Protein AF-C6WAG6-F1 (afdb_monomer_lite)

Organism: Actinosynnema mirum (strain ATCC 29888 / DSM 43827 / JCM 3225 / NBRC 14064 / NCIMB 13271 / NRRL B-12336 / IMRU 3971 / 101) (NCBI:txid446462)

Foldseek 3Di:
DLVLLLDAPDPVSLVVVVVQPPDVVSLVVLLVVLLCQLPDPDDPSSNLSSLLVLVVSHDVSLLSSLVSLLVLLLPPPDDPPQLLSSLVSNLSHDLVSLVSNLVSNLVVLDLALQSLLRSLNSNVSSVNNLPPSSLVSLVCSLPPPPHDPLSNLSSQLSNCVNPVVSLAVSLVVLLDDDDDDPLVSSLVSNLSSLVSVDDNLVSLVVQLPPPVHDPSNNVSSVVSNVVSVVVVVVVPDDDDPDPDPPPPDDDDDDDPDDDDDDDDDDDDDDDDDDDDDDDDDDDDDDDPDDDDDDDDDDPDDDDDDDD

pLDDT: mean 72.63, std 25.2, range [26.69, 97.94]

Sequence (307 aa):
MLDLLAAPPDAPLLISITKLTESSGDRQVVGDALASMATSSAGLRVRFSALSWLVVLGKPFHRRAADLACDLARSATVPGFDFPYLAGLVSRLSAPLRREVADAMHKVLQASPRQVVVIARAVLKLGFGSDPVIVEALRSAFEHPVADRGAQREAGVLLARIAPTHLASVTRKVLTPEGEVTTRAWGSSVTELASMGADVILGLVALIDDETCDYRVRMTAGQRSSCVHDLARHAGPAHHVGIRPDHRDRSELPSHLRGTAAPPPQEPAHRGGTRSPGGPHPAAEDQYACRRHLGQPPAGSPQWRLC

Radius of gyration: 28.5 Å; chains: 1; bounding box: 67×79×70 Å

Secondary structure (DSSP, 8-state):
-HHHHSS---HHHHHHHHHTTSSHHHHHHHHHHHHHHHHSSS-HHHHHHHHHHHHHH-HHHHHHHHHHHHHHHHT--STT--HHHHHHHTTTS-HHHHHHHHHHHHTT--S-HHHHHHHHHHHHHTT-TT-HHHHHHHHHHHH-TTS-HHHHHHHHHHHHHH-GGGHHHHHHHHHS--SS--HHHHHHHHHHHHHTT---HHHHHHHHH-TTS-HHHHHHHHHHHHHHHHHHHHS------------------------------------------------------------PPPS--------

Structure (mmCIF, N/CA/C/O backbone):
data_AF-C6WAG6-F1
#
_entry.id   AF-C6WAG6-F1
#
loop_
_atom_site.group_PDB
_atom_site.id
_atom_site.type_symbol
_atom_site.label_atom_id
_atom_site.label_alt_id
_atom_site.label_comp_id
_atom_site.label_asym_id
_atom_site.label_entity_id
_atom_site.label_seq_id
_atom_site.pdbx_PDB_ins_code
_atom_site.Cartn_x
_atom_site.Cartn_y
_atom_site.Cartn_z
_atom_site.occupancy
_atom_site.B_iso_or_equiv
_atom_site.auth_seq_id
_atom_site.auth_comp_id
_atom_site.auth_asym_id
_atom_site.auth_atom_id
_atom_site.pdbx_PDB_model_num
ATOM 1 N N . MET A 1 1 ? -0.844 18.071 28.219 1.00 40.50 1 MET A N 1
ATOM 2 C CA . MET A 1 1 ? -1.537 16.818 27.828 1.00 40.50 1 MET A CA 1
ATOM 3 C C . MET A 1 1 ? -1.566 16.639 26.312 1.00 40.50 1 MET A C 1
ATOM 5 O O . MET A 1 1 ? -1.133 15.596 25.847 1.00 40.50 1 MET A O 1
ATOM 9 N N . LEU A 1 2 ? -1.984 17.653 25.541 1.00 39.16 2 LEU A N 1
ATOM 10 C CA . LEU A 1 2 ? -1.962 17.617 24.068 1.00 39.16 2 LEU A CA 1
ATOM 11 C C . LEU A 1 2 ? -0.548 17.428 23.481 1.00 39.16 2 LEU A C 1
ATOM 13 O O . LEU A 1 2 ? -0.378 16.592 22.600 1.00 39.16 2 LEU A O 1
ATOM 17 N N . ASP A 1 3 ? 0.475 18.083 24.044 1.00 40.94 3 ASP A N 1
ATOM 18 C CA . ASP A 1 3 ? 1.875 17.883 23.617 1.00 40.94 3 ASP A CA 1
ATOM 19 C C . ASP A 1 3 ? 2.421 16.486 23.952 1.00 40.94 3 ASP A C 1
ATOM 21 O O . ASP A 1 3 ? 3.209 15.924 23.196 1.00 40.94 3 ASP A O 1
ATOM 25 N N . LEU A 1 4 ? 1.946 15.882 25.049 1.00 45.22 4 LEU A N 1
ATOM 26 C CA . LEU A 1 4 ? 2.304 14.514 25.447 1.00 45.22 4 LEU A CA 1
ATOM 27 C C . LEU A 1 4 ? 1.719 13.464 24.488 1.00 45.22 4 LEU A C 1
ATOM 29 O O . LEU A 1 4 ? 2.312 12.410 24.290 1.00 45.22 4 LEU A O 1
ATOM 33 N N . LEU A 1 5 ? 0.558 13.746 23.893 1.00 48.62 5 LEU A N 1
ATOM 34 C CA . LEU A 1 5 ? -0.140 12.844 22.974 1.00 48.62 5 LEU A CA 1
ATOM 35 C C . LEU A 1 5 ? 0.275 13.041 21.510 1.00 48.62 5 LEU A C 1
ATOM 37 O O . LEU A 1 5 ? -0.052 12.203 20.680 1.00 48.62 5 LEU A O 1
ATOM 41 N N . ALA A 1 6 ? 0.992 14.119 21.179 1.00 43.53 6 ALA A N 1
ATOM 42 C CA . ALA A 1 6 ? 1.483 14.405 19.828 1.00 43.53 6 ALA A CA 1
ATOM 43 C C . ALA A 1 6 ? 2.835 13.735 19.505 1.00 43.53 6 ALA A C 1
ATOM 45 O O . ALA A 1 6 ? 3.271 13.717 18.347 1.00 43.53 6 ALA A O 1
ATOM 46 N N . ALA A 1 7 ? 3.530 13.196 20.505 1.00 45.84 7 ALA A N 1
ATOM 47 C CA . ALA A 1 7 ? 4.746 12.422 20.299 1.00 45.84 7 ALA A CA 1
ATOM 48 C C . ALA A 1 7 ? 4.420 11.034 19.701 1.00 45.84 7 ALA A C 1
ATOM 50 O O . ALA A 1 7 ? 3.356 10.474 19.995 1.00 45.84 7 ALA A O 1
ATOM 51 N N . PRO A 1 8 ? 5.293 10.474 18.838 1.00 46.91 8 PRO A N 1
ATOM 52 C CA . PRO A 1 8 ? 5.236 9.050 18.516 1.00 46.91 8 PRO A CA 1
ATOM 53 C C . PRO A 1 8 ? 5.324 8.229 19.817 1.00 46.91 8 PRO A C 1
ATOM 55 O O . PRO A 1 8 ? 5.779 8.754 20.835 1.00 46.91 8 PRO A O 1
ATOM 58 N N . PRO A 1 9 ? 4.847 6.972 19.836 1.00 48.97 9 PRO A N 1
ATOM 59 C CA . PRO A 1 9 ? 4.900 6.140 21.031 1.00 48.97 9 PRO A CA 1
ATOM 60 C C . PRO A 1 9 ? 6.354 5.768 21.346 1.00 48.97 9 PRO A C 1
ATOM 62 O O . PRO A 1 9 ? 6.817 4.674 21.035 1.00 48.97 9 PRO A O 1
ATOM 65 N N . ASP A 1 10 ? 7.074 6.687 21.972 1.00 45.44 10 ASP A N 1
ATOM 66 C CA . ASP A 1 10 ? 8.368 6.433 22.574 1.00 45.44 10 ASP A CA 1
ATOM 67 C C . ASP A 1 10 ? 8.118 5.754 23.930 1.00 45.44 10 ASP A C 1
ATOM 69 O O . ASP A 1 10 ? 7.167 6.080 24.652 1.00 45.44 10 ASP A O 1
ATOM 73 N N . ALA A 1 11 ? 8.980 4.800 24.291 1.00 45.19 11 ALA A N 1
ATOM 74 C CA . ALA A 1 11 ? 8.895 3.990 25.511 1.00 45.19 11 ALA A CA 1
ATOM 75 C C . ALA A 1 11 ? 8.475 4.731 26.809 1.00 45.19 11 ALA A C 1
ATOM 77 O O . ALA A 1 11 ? 7.703 4.150 27.575 1.00 45.19 11 ALA A O 1
ATOM 78 N N . PRO A 1 12 ? 8.892 5.986 27.089 1.00 42.16 12 PRO A N 1
ATOM 79 C CA . PRO A 1 12 ? 8.455 6.684 28.303 1.00 42.16 12 PRO A CA 1
ATOM 80 C C . PRO A 1 12 ? 6.956 7.043 28.341 1.00 42.16 12 PRO A C 1
ATOM 82 O O . PRO A 1 12 ? 6.373 7.046 29.423 1.00 42.16 12 PRO A O 1
ATOM 85 N N . LEU A 1 13 ? 6.290 7.276 27.201 1.00 48.94 13 LEU A N 1
ATOM 86 C CA . LEU A 1 13 ? 4.850 7.597 27.175 1.00 48.94 13 LEU A CA 1
ATOM 87 C C . LEU A 1 13 ? 3.962 6.368 27.393 1.00 48.94 13 LEU A C 1
ATOM 89 O O . LEU A 1 13 ? 2.875 6.483 27.964 1.00 48.94 13 LEU A O 1
ATOM 93 N N . LEU A 1 14 ? 4.448 5.183 27.002 1.00 48.81 14 LEU A N 1
ATOM 94 C CA . LEU A 1 14 ? 3.778 3.907 27.275 1.00 48.81 14 LEU A CA 1
ATOM 95 C C . LEU A 1 14 ? 3.594 3.697 28.778 1.00 48.81 14 LEU A C 1
ATOM 97 O O . LEU A 1 14 ? 2.542 3.220 29.192 1.00 48.81 14 LEU A O 1
ATOM 101 N N . ILE A 1 15 ? 4.568 4.115 29.592 1.00 49.12 15 ILE A N 1
ATOM 102 C CA . ILE A 1 15 ? 4.537 3.984 31.055 1.00 49.12 15 ILE A CA 1
ATOM 103 C C . ILE A 1 15 ? 3.506 4.941 31.676 1.00 49.12 15 ILE A C 1
ATOM 105 O O . ILE A 1 15 ? 2.811 4.565 32.615 1.00 49.12 15 ILE A O 1
ATOM 109 N N . SER A 1 16 ? 3.360 6.163 31.156 1.00 54.09 16 SER A N 1
ATOM 110 C CA . SER A 1 16 ? 2.412 7.142 31.707 1.00 54.09 16 SER A CA 1
ATOM 111 C C . SER A 1 16 ? 0.954 6.802 31.401 1.00 54.09 16 SER A C 1
ATOM 113 O O . SER A 1 16 ? 0.115 6.926 32.286 1.00 54.09 16 SER A O 1
ATOM 115 N N . ILE A 1 17 ? 0.638 6.334 30.187 1.00 56.53 17 ILE A N 1
ATOM 116 C CA . ILE A 1 17 ? -0.741 5.951 29.837 1.00 56.53 17 ILE A CA 1
ATOM 117 C C . ILE A 1 17 ? -1.125 4.622 30.485 1.00 56.53 17 ILE A C 1
ATOM 119 O O . ILE A 1 17 ? -2.235 4.507 30.986 1.00 56.53 17 ILE A O 1
ATOM 123 N N . THR A 1 18 ? -0.213 3.648 30.569 1.00 55.47 18 THR A N 1
ATOM 124 C CA . THR A 1 18 ? -0.511 2.391 31.279 1.00 55.47 18 THR A CA 1
ATOM 125 C C . THR A 1 18 ? -0.778 2.616 32.771 1.00 55.47 18 THR A C 1
ATOM 127 O O . THR A 1 18 ? -1.736 2.048 33.293 1.00 55.47 18 THR A O 1
ATOM 130 N N . LYS A 1 19 ? -0.040 3.521 33.433 1.00 56.84 19 LYS A N 1
ATOM 131 C CA . LYS A 1 19 ? -0.314 3.943 34.823 1.00 56.84 19 LYS A CA 1
ATOM 132 C C . LYS A 1 19 ? -1.646 4.680 35.005 1.00 56.84 19 LYS A C 1
ATOM 134 O O . LYS A 1 19 ? -2.244 4.597 36.065 1.00 56.84 19 LYS A O 1
ATOM 139 N N . LEU A 1 20 ? -2.144 5.373 33.979 1.00 55.00 20 LEU A N 1
ATOM 140 C CA . LEU A 1 20 ? -3.448 6.057 34.007 1.00 55.00 20 LEU A CA 1
ATOM 141 C C . LEU A 1 20 ? -4.633 5.119 33.711 1.00 55.00 20 LEU A C 1
ATOM 143 O O . LEU A 1 20 ? -5.756 5.583 33.567 1.00 55.00 20 LEU A O 1
ATOM 147 N N . THR A 1 21 ? -4.396 3.812 33.563 1.00 58.84 21 THR A N 1
ATOM 148 C CA . THR A 1 21 ? -5.394 2.838 33.083 1.00 58.84 21 THR A CA 1
ATOM 149 C C . THR A 1 21 ? -5.572 1.631 34.007 1.00 58.84 21 THR A C 1
ATOM 151 O O . THR A 1 21 ? -6.054 0.572 33.584 1.00 58.84 21 THR A O 1
ATOM 154 N N . GLU A 1 22 ? -5.183 1.792 35.275 1.00 64.62 22 GLU A N 1
ATOM 155 C CA . GLU A 1 22 ? -5.214 0.745 36.302 1.00 64.62 22 GLU A CA 1
ATOM 156 C C . GLU A 1 22 ? -6.641 0.214 36.543 1.00 64.62 22 GLU A C 1
ATOM 158 O O . GLU A 1 22 ? -6.821 -0.988 36.751 1.00 64.62 22 GLU A O 1
ATOM 163 N N . SER A 1 23 ? -7.671 1.057 36.375 1.00 72.88 23 SER A N 1
ATOM 164 C CA . SER A 1 23 ? -9.085 0.657 36.361 1.00 72.88 23 SER A CA 1
ATOM 165 C C . SER A 1 23 ? -9.672 0.551 34.943 1.00 72.88 23 SER A C 1
ATOM 167 O O . SER A 1 23 ? -9.245 1.222 34.000 1.00 72.88 23 SER A O 1
ATOM 169 N N . SER A 1 24 ? -10.702 -0.287 34.770 1.00 72.81 24 SER A N 1
ATOM 170 C CA . SER A 1 24 ? -11.492 -0.342 33.528 1.00 72.81 24 SER A CA 1
ATOM 171 C C . SER A 1 24 ? -12.242 0.968 33.253 1.00 72.81 24 SER A C 1
ATOM 173 O O . SER A 1 24 ? -12.391 1.338 32.089 1.00 72.81 24 SER A O 1
ATOM 175 N N . GLY A 1 25 ? -12.662 1.682 34.305 1.00 73.19 25 GLY A N 1
ATOM 176 C CA . GLY A 1 25 ? -13.297 2.999 34.197 1.00 73.19 25 GLY A CA 1
ATOM 177 C C . GLY A 1 25 ? -12.347 4.050 33.622 1.00 73.19 25 GLY A C 1
ATOM 178 O O . GLY A 1 25 ? -12.694 4.733 32.660 1.00 73.19 25 GLY A O 1
ATOM 179 N N . ASP A 1 26 ? -11.110 4.095 34.121 1.00 81.38 26 ASP A N 1
ATOM 180 C CA . ASP A 1 26 ? -10.093 5.036 33.638 1.00 81.38 26 ASP A CA 1
ATOM 181 C C . ASP A 1 26 ? -9.715 4.746 32.180 1.00 81.38 26 ASP A C 1
ATOM 183 O O . ASP A 1 26 ? -9.592 5.660 31.364 1.00 81.38 26 ASP A O 1
ATOM 187 N N . ARG A 1 27 ? -9.642 3.460 31.800 1.00 83.50 27 ARG A N 1
ATOM 188 C CA . ARG A 1 27 ? -9.456 3.056 30.396 1.00 83.50 27 ARG A CA 1
ATOM 189 C C . ARG A 1 27 ? -10.544 3.579 29.479 1.00 83.50 27 ARG A C 1
ATOM 191 O O . ARG A 1 27 ? -10.228 4.009 28.371 1.00 83.50 27 ARG A O 1
ATOM 198 N N . GLN A 1 28 ? -11.798 3.527 29.913 1.00 87.50 28 GLN A N 1
ATOM 199 C CA . GLN A 1 28 ? -12.915 3.995 29.103 1.00 87.50 28 GLN A CA 1
ATOM 200 C C . GLN A 1 28 ? -12.848 5.513 28.898 1.00 87.50 28 GLN A C 1
ATOM 202 O O . GLN A 1 28 ? -12.912 5.964 27.756 1.00 87.50 28 GLN A O 1
ATOM 207 N N . VAL A 1 29 ? -12.611 6.282 29.967 1.00 87.69 29 VAL A N 1
ATOM 208 C CA . VAL A 1 29 ? -12.470 7.749 29.902 1.00 87.69 29 VAL A CA 1
ATOM 209 C C . VAL A 1 29 ? -11.318 8.157 28.981 1.00 87.69 29 VAL A C 1
ATOM 211 O O . VAL A 1 29 ? -11.481 9.026 28.121 1.00 87.69 29 VAL A O 1
ATOM 214 N N . VAL A 1 30 ? -10.159 7.501 29.107 1.00 89.19 30 VAL A N 1
ATOM 215 C CA . VAL A 1 30 ? -9.009 7.750 28.226 1.00 89.19 30 VAL A CA 1
ATOM 216 C C . VAL A 1 30 ? -9.347 7.383 26.777 1.00 89.19 30 VAL A C 1
ATOM 218 O O . VAL A 1 30 ? -9.047 8.152 25.864 1.00 89.19 30 VAL A O 1
ATOM 221 N N . GLY A 1 31 ? -10.009 6.247 26.545 1.00 90.81 31 GLY A N 1
ATOM 222 C CA . GLY A 1 31 ? -10.455 5.834 25.215 1.00 90.81 31 GLY A CA 1
ATOM 223 C C . GLY A 1 31 ? -11.420 6.831 24.563 1.00 90.81 31 GLY A C 1
ATOM 224 O O . GLY A 1 31 ? -11.273 7.148 23.382 1.00 90.81 31 GLY A O 1
ATOM 225 N N . ASP A 1 32 ? -12.368 7.378 25.323 1.00 92.06 32 ASP A N 1
ATOM 226 C CA . ASP A 1 32 ? -13.310 8.394 24.843 1.00 92.06 32 ASP A CA 1
ATOM 227 C C . ASP A 1 32 ? -12.599 9.702 24.469 1.00 92.06 32 ASP A C 1
ATOM 229 O O . ASP A 1 32 ? -12.853 10.265 23.398 1.00 92.06 32 ASP A O 1
ATOM 233 N N . ALA A 1 33 ? -11.648 10.145 25.296 1.00 91.31 33 ALA A N 1
ATOM 234 C CA . ALA A 1 33 ? -10.841 11.331 25.021 1.00 91.31 33 ALA A CA 1
ATOM 235 C C . ALA A 1 33 ? -9.981 11.166 23.754 1.00 91.31 33 ALA A C 1
ATOM 237 O O . ALA A 1 33 ? -9.959 12.053 22.897 1.00 91.31 33 ALA A O 1
ATOM 238 N N . LEU A 1 34 ? -9.318 10.017 23.590 1.00 92.19 34 LEU A N 1
ATOM 239 C CA . LEU A 1 34 ? -8.511 9.720 22.402 1.00 92.19 34 LEU A CA 1
ATOM 240 C C . LEU A 1 34 ? -9.364 9.662 21.133 1.00 92.19 34 LEU A C 1
ATOM 242 O O . LEU A 1 34 ? -8.971 10.193 20.095 1.00 92.19 34 LEU A O 1
ATOM 246 N N . ALA A 1 35 ? -10.548 9.059 21.202 1.00 93.38 35 ALA A N 1
ATOM 247 C CA . ALA A 1 35 ? -11.453 9.028 20.063 1.00 93.38 35 ALA A CA 1
ATOM 248 C C . ALA A 1 35 ? -11.921 10.432 19.659 1.00 93.38 35 ALA A C 1
ATOM 250 O O . ALA A 1 35 ? -11.899 10.754 18.473 1.00 93.38 35 ALA A O 1
ATOM 251 N N . SER A 1 36 ? -12.258 11.285 20.633 1.00 91.44 36 SER A N 1
ATOM 252 C CA . SER A 1 36 ? -12.600 12.691 20.383 1.00 91.44 36 SER A CA 1
ATOM 253 C C . SER A 1 36 ? -11.448 13.444 19.704 1.00 91.44 36 SER A C 1
ATOM 255 O O . SER A 1 36 ? -11.645 14.143 18.706 1.00 91.44 36 SER A O 1
ATOM 257 N N . MET A 1 37 ? -10.209 13.224 20.163 1.00 90.44 37 MET A N 1
ATOM 258 C CA . MET A 1 37 ? -9.018 13.789 19.525 1.00 90.44 37 MET A CA 1
ATOM 259 C C . MET A 1 37 ? -8.828 13.299 18.085 1.00 90.44 37 MET A C 1
ATOM 261 O O . MET A 1 37 ? -8.502 14.104 17.211 1.00 90.44 37 MET A O 1
ATOM 265 N N . ALA A 1 38 ? -9.059 12.013 17.810 1.00 89.56 38 ALA A N 1
ATOM 266 C CA . ALA A 1 38 ? -8.939 11.438 16.469 1.00 89.56 38 ALA A CA 1
ATOM 267 C C . ALA A 1 38 ? -9.965 12.016 15.471 1.00 89.56 38 ALA A C 1
ATOM 269 O O . ALA A 1 38 ? -9.660 12.138 14.279 1.00 89.56 38 ALA A O 1
ATOM 270 N N . THR A 1 39 ? -11.147 12.423 15.946 1.00 90.44 39 THR A N 1
ATOM 271 C CA . THR A 1 39 ? -12.192 13.086 15.141 1.00 90.44 39 THR A CA 1
ATOM 272 C C . THR A 1 39 ? -12.093 14.610 15.103 1.00 90.44 39 THR A C 1
ATOM 274 O O . THR A 1 39 ? -12.839 15.248 14.366 1.00 90.44 39 THR A O 1
ATOM 277 N N . SER A 1 40 ? -11.207 15.209 15.898 1.00 87.19 40 SER A N 1
ATOM 278 C CA . SER A 1 40 ? -11.086 16.665 15.996 1.00 87.19 40 SER A CA 1
ATOM 279 C C . SER A 1 40 ? -10.499 17.308 14.730 1.00 87.19 40 SER A C 1
ATOM 281 O O . SER A 1 40 ? -9.953 16.637 13.850 1.00 87.19 40 SER A O 1
ATOM 283 N N . SER A 1 41 ? -10.543 18.641 14.674 1.00 85.31 41 SER A N 1
ATOM 284 C CA . SER A 1 41 ? -9.869 19.458 13.657 1.00 85.31 41 SER A CA 1
ATOM 285 C C . SER A 1 41 ? -8.350 19.578 13.860 1.00 85.31 41 SER A C 1
ATOM 287 O O . SER A 1 41 ? -7.694 20.335 13.144 1.00 85.31 41 SER A O 1
ATOM 289 N N . ALA A 1 42 ? -7.768 18.850 14.822 1.00 83.69 42 ALA A N 1
ATOM 290 C CA . ALA A 1 42 ? -6.327 18.837 15.035 1.00 83.69 42 ALA A CA 1
ATOM 291 C C . ALA A 1 42 ? -5.568 18.296 13.808 1.00 83.69 42 ALA A C 1
ATOM 293 O O . ALA A 1 42 ? -6.105 17.559 12.976 1.00 83.69 42 ALA A O 1
ATOM 294 N N . GLY A 1 43 ? -4.278 18.628 13.712 1.00 84.50 43 GLY A N 1
ATOM 295 C CA . GLY A 1 43 ? -3.423 18.142 12.628 1.00 84.50 43 GLY A CA 1
ATOM 296 C C . GLY A 1 43 ? -3.348 16.609 12.568 1.00 84.50 43 GLY A C 1
ATOM 297 O O . GLY A 1 43 ? -3.471 15.926 13.589 1.00 84.50 43 GLY A O 1
ATOM 298 N N . LEU A 1 44 ? -3.087 16.062 11.371 1.00 86.62 44 LEU A N 1
ATOM 299 C CA . LEU A 1 44 ? -3.048 14.610 11.119 1.00 86.62 44 LEU A CA 1
ATOM 300 C C . LEU A 1 44 ? -2.155 13.850 12.105 1.00 86.62 44 LEU A C 1
ATOM 302 O O . LEU A 1 44 ? -2.527 12.771 12.549 1.00 86.62 44 LEU A O 1
ATOM 306 N N . ARG A 1 45 ? -1.023 14.438 12.511 1.00 86.19 45 ARG A N 1
ATOM 307 C CA . ARG A 1 45 ? -0.121 13.849 13.508 1.00 86.19 45 ARG A CA 1
ATOM 308 C C . ARG A 1 45 ? -0.824 13.564 14.839 1.00 86.19 45 ARG A C 1
ATOM 310 O O . ARG A 1 45 ? -0.707 12.460 15.354 1.00 86.19 45 ARG A O 1
ATOM 317 N N . VAL A 1 46 ? -1.583 14.523 15.372 1.00 87.31 46 VAL A N 1
ATOM 318 C CA . VAL A 1 46 ? -2.318 14.359 16.641 1.00 87.31 46 VAL A CA 1
ATOM 319 C C . VAL A 1 46 ? -3.395 13.287 16.498 1.00 87.31 46 VAL A C 1
ATOM 321 O O . VAL A 1 46 ? -3.533 12.421 17.360 1.00 87.31 46 VAL A O 1
ATOM 324 N N . ARG A 1 47 ? -4.123 13.308 15.377 1.00 90.88 47 ARG A N 1
ATOM 325 C CA . ARG A 1 47 ? -5.192 12.343 15.090 1.00 90.88 47 ARG A CA 1
ATOM 326 C C . ARG A 1 47 ? -4.646 10.919 14.953 1.00 90.88 47 ARG A C 1
ATOM 328 O O . ARG A 1 47 ? -5.215 9.982 15.507 1.00 90.88 47 ARG A O 1
ATOM 335 N N . PHE A 1 48 ? -3.509 10.761 14.280 1.00 90.94 48 PHE A N 1
ATOM 336 C CA . PHE A 1 48 ? -2.808 9.488 14.153 1.00 90.94 48 PHE A CA 1
ATOM 337 C C . PHE A 1 48 ? -2.237 8.985 15.479 1.00 90.94 48 PHE A C 1
ATOM 339 O O . PHE A 1 48 ? -2.395 7.805 15.790 1.00 90.94 48 PHE A O 1
ATOM 346 N N . SER A 1 49 ? -1.631 9.847 16.296 1.00 88.75 49 SER A N 1
ATOM 347 C CA . SER A 1 49 ? -1.174 9.434 17.624 1.00 88.75 49 SER A CA 1
ATOM 348 C C . SER A 1 49 ? -2.340 8.969 18.497 1.00 88.75 49 SER A C 1
ATOM 350 O O . SER A 1 49 ? -2.245 7.921 19.134 1.00 88.75 49 SER A O 1
ATOM 352 N N . ALA A 1 50 ? -3.470 9.682 18.478 1.00 90.69 50 ALA A N 1
ATOM 353 C CA . ALA A 1 50 ? -4.663 9.278 19.217 1.00 90.69 50 ALA A CA 1
ATOM 354 C C . ALA A 1 50 ? -5.187 7.901 18.766 1.00 90.69 50 ALA A C 1
ATOM 356 O O . ALA A 1 50 ? -5.473 7.037 19.597 1.00 90.69 50 ALA A O 1
ATOM 357 N N . LEU A 1 51 ? -5.219 7.659 17.452 1.00 93.75 51 LEU A N 1
ATOM 358 C CA . LEU A 1 51 ? -5.556 6.358 16.879 1.00 93.75 51 LEU A CA 1
ATOM 359 C C . LEU A 1 51 ? -4.587 5.254 17.332 1.00 93.75 51 LEU A C 1
ATOM 361 O O . LEU A 1 51 ? -5.022 4.172 17.725 1.00 93.75 51 LEU A O 1
ATOM 365 N N . SER A 1 52 ? -3.279 5.525 17.318 1.00 91.00 52 SER A N 1
ATOM 366 C CA . SER A 1 52 ? -2.259 4.587 17.796 1.00 91.00 52 SER A CA 1
ATOM 367 C C . SER A 1 52 ? -2.503 4.191 19.252 1.00 91.00 52 SER A C 1
ATOM 369 O O . SER A 1 52 ? -2.431 3.011 19.596 1.00 91.00 52 SER A O 1
ATOM 371 N N . TRP A 1 53 ? -2.822 5.163 20.109 1.00 90.06 53 TRP A N 1
ATOM 372 C CA . TRP A 1 53 ? -3.103 4.908 21.519 1.00 90.06 53 TRP A CA 1
ATOM 373 C C . TRP A 1 53 ? -4.370 4.081 21.725 1.00 90.06 53 TRP A C 1
ATOM 375 O O . TRP A 1 53 ? -4.353 3.174 22.552 1.00 90.06 53 TRP A O 1
ATOM 385 N N . LEU A 1 54 ? -5.422 4.287 20.926 1.00 93.12 54 LEU A N 1
ATOM 386 C CA . LEU A 1 54 ? -6.606 3.418 20.956 1.00 93.12 54 LEU A CA 1
ATOM 387 C C . LEU A 1 54 ? -6.261 1.957 20.639 1.00 93.12 54 LEU A C 1
ATOM 389 O O . LEU A 1 54 ? -6.768 1.047 21.293 1.00 93.12 54 LEU A O 1
ATOM 393 N N . VAL A 1 55 ? -5.363 1.710 19.680 1.00 92.62 55 VAL A N 1
ATOM 394 C CA . VAL A 1 55 ? -4.891 0.347 19.378 1.00 92.62 55 VAL A CA 1
ATOM 395 C C . VAL A 1 55 ? -4.106 -0.244 20.557 1.00 92.62 55 VAL A C 1
ATOM 397 O O . VAL A 1 55 ? -4.275 -1.427 20.871 1.00 92.62 55 VAL A O 1
ATOM 400 N N . VAL A 1 56 ? -3.281 0.572 21.225 1.00 90.44 56 VAL A N 1
ATOM 401 C CA . VAL A 1 56 ? -2.466 0.182 22.393 1.00 90.44 56 VAL A CA 1
ATOM 402 C C . VAL A 1 56 ? -3.317 -0.108 23.633 1.00 90.44 56 VAL A C 1
ATOM 404 O O . VAL A 1 56 ? -3.007 -1.057 24.350 1.00 90.44 56 VAL A O 1
ATOM 407 N N . LEU A 1 57 ? -4.412 0.628 23.860 1.00 89.06 57 LEU A N 1
ATOM 408 C CA . LEU A 1 57 ? -5.353 0.370 24.964 1.00 89.06 57 LEU A CA 1
ATOM 409 C C . LEU A 1 57 ? -6.014 -1.017 24.880 1.00 89.06 57 LEU A C 1
ATOM 411 O O . LEU A 1 57 ? -6.515 -1.537 25.880 1.00 89.06 57 LEU A O 1
ATOM 415 N N . GLY A 1 58 ? -5.985 -1.638 23.699 1.00 89.06 58 GLY A N 1
ATOM 416 C CA . GLY A 1 58 ? -6.271 -3.053 23.514 1.00 89.06 58 GLY A CA 1
ATOM 417 C C . GLY A 1 58 ? -7.640 -3.349 22.909 1.00 89.06 58 GLY A C 1
ATOM 418 O O . GLY A 1 58 ? -8.354 -2.47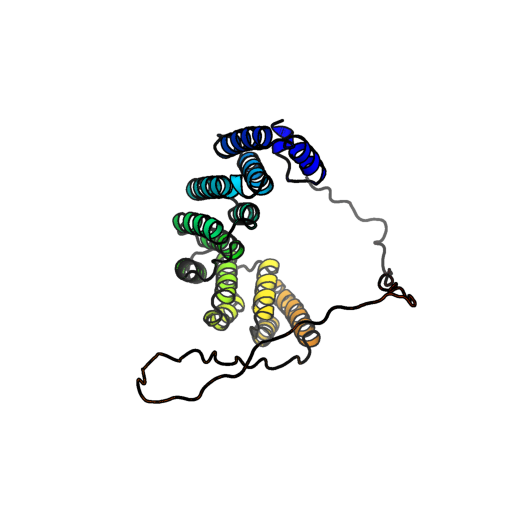0 22.427 1.00 89.06 58 GLY A O 1
ATOM 419 N N . LYS A 1 59 ? -7.992 -4.642 22.925 1.00 92.62 59 LYS A N 1
ATOM 420 C CA . LYS A 1 59 ? -9.127 -5.217 22.180 1.00 92.62 59 LYS A CA 1
ATOM 421 C C . LYS A 1 59 ? -10.460 -4.460 22.315 1.00 92.62 59 LYS A C 1
ATOM 423 O O . LYS A 1 59 ? -11.106 -4.298 21.282 1.00 92.62 59 LYS A O 1
ATOM 428 N N . PRO A 1 60 ? -10.878 -3.963 23.497 1.00 93.44 60 PRO A N 1
ATOM 429 C CA . PRO A 1 60 ? -12.145 -3.234 23.623 1.00 93.44 60 PRO A CA 1
ATOM 430 C C . PRO A 1 60 ? -12.241 -1.985 22.732 1.00 93.44 60 PRO A C 1
ATOM 432 O O . PRO A 1 60 ? -13.330 -1.613 22.310 1.00 93.44 60 PRO A O 1
ATOM 435 N N . PHE A 1 61 ? -11.107 -1.367 22.393 1.00 94.69 61 PHE A N 1
ATOM 436 C CA . PHE A 1 61 ? -11.044 -0.130 21.609 1.00 94.69 61 PHE A CA 1
ATOM 437 C C . PHE A 1 61 ? -10.702 -0.365 20.133 1.00 94.69 61 PHE A C 1
ATOM 439 O O . PHE A 1 61 ? -10.763 0.563 19.328 1.00 94.69 61 PHE A O 1
ATOM 446 N N . HIS A 1 62 ? -10.375 -1.603 19.746 1.00 95.81 62 HIS A N 1
ATOM 447 C CA . HIS A 1 62 ? -9.953 -1.950 18.384 1.00 95.81 62 HIS A CA 1
ATOM 448 C C . HIS A 1 62 ? -11.015 -1.645 17.333 1.00 95.81 62 HIS A C 1
ATOM 450 O O . HIS A 1 62 ? -10.673 -1.132 16.271 1.00 95.81 62 HIS A O 1
ATOM 456 N N . ARG A 1 63 ? -12.293 -1.913 17.631 1.00 97.69 63 ARG A N 1
ATOM 457 C CA . ARG A 1 63 ? -13.394 -1.590 16.713 1.00 97.69 63 ARG A CA 1
ATOM 458 C C . ARG A 1 63 ? -13.461 -0.089 16.446 1.00 97.69 63 ARG A C 1
ATOM 460 O O . ARG A 1 63 ? -13.426 0.331 15.298 1.00 97.69 63 ARG A O 1
ATOM 467 N N . ARG A 1 64 ? -13.445 0.706 17.515 1.00 96.69 64 ARG A N 1
ATOM 468 C CA . ARG A 1 64 ? -13.474 2.166 17.427 1.00 96.69 64 ARG A CA 1
ATOM 469 C C . ARG A 1 64 ? -12.256 2.723 16.695 1.00 96.69 64 ARG A C 1
ATOM 471 O O . ARG A 1 64 ? -12.397 3.637 15.894 1.00 96.69 64 ARG A O 1
ATOM 478 N N . ALA A 1 65 ? -11.070 2.157 16.927 1.00 96.94 65 ALA A N 1
ATOM 479 C CA . ALA A 1 65 ? -9.875 2.506 16.165 1.00 96.94 65 ALA A CA 1
ATOM 480 C C . ALA A 1 65 ? -10.059 2.212 14.664 1.00 96.94 65 ALA A C 1
ATOM 482 O O . ALA A 1 65 ? -9.725 3.050 13.832 1.00 96.94 65 ALA A O 1
ATOM 483 N N . ALA A 1 66 ? -10.626 1.058 14.303 1.00 97.75 66 ALA A N 1
ATOM 484 C CA . ALA A 1 66 ? -10.904 0.724 12.907 1.00 97.75 66 ALA A CA 1
ATOM 485 C C . ALA A 1 66 ? -11.888 1.710 12.260 1.00 97.75 66 ALA A C 1
ATOM 487 O O . ALA A 1 66 ? -11.608 2.206 11.171 1.00 97.75 66 ALA A O 1
ATOM 488 N N . ASP A 1 67 ? -12.990 2.039 12.941 1.00 97.50 67 ASP A N 1
ATOM 489 C CA . ASP A 1 67 ? -13.999 2.977 12.433 1.00 97.50 67 ASP A CA 1
ATOM 490 C C . ASP A 1 67 ? -13.375 4.363 12.175 1.00 97.50 67 ASP A C 1
ATOM 492 O O . ASP A 1 67 ? -13.480 4.906 11.074 1.00 97.50 67 ASP A O 1
ATOM 496 N N . LEU A 1 68 ? -12.593 4.874 13.132 1.00 96.06 68 LEU A N 1
ATOM 497 C CA . LEU A 1 68 ? -11.870 6.145 13.003 1.00 96.06 68 LEU A CA 1
ATOM 498 C C . LEU A 1 68 ? -10.818 6.127 11.888 1.00 96.06 68 LEU A C 1
ATOM 500 O O . LEU A 1 68 ? -10.637 7.121 11.182 1.00 96.06 68 LEU A O 1
ATOM 504 N N . ALA A 1 69 ? -10.114 5.007 11.712 1.00 96.06 69 ALA A N 1
ATOM 505 C CA . ALA A 1 69 ? -9.167 4.832 10.616 1.00 96.06 69 ALA A CA 1
ATOM 506 C C . ALA A 1 69 ? -9.876 4.832 9.255 1.00 96.06 69 ALA A C 1
ATOM 508 O O . ALA A 1 69 ? -9.369 5.428 8.303 1.00 96.06 69 ALA A O 1
ATOM 509 N N . CYS A 1 70 ? -11.056 4.214 9.163 1.00 95.75 70 CYS A N 1
ATOM 510 C CA . CYS A 1 70 ? -11.871 4.251 7.955 1.00 95.75 70 CYS A CA 1
ATOM 511 C C . CYS A 1 70 ? -12.341 5.674 7.642 1.00 95.75 70 CYS A C 1
ATOM 513 O O . CYS A 1 70 ? -12.265 6.101 6.492 1.00 95.75 70 CYS A O 1
ATOM 515 N N . ASP A 1 71 ? -12.794 6.420 8.649 1.00 93.06 71 ASP A N 1
ATOM 516 C CA . ASP A 1 71 ? -13.224 7.808 8.478 1.00 93.06 71 ASP A CA 1
ATOM 517 C C . ASP A 1 71 ? -12.061 8.701 8.034 1.00 93.06 71 ASP A C 1
ATOM 519 O O . ASP A 1 71 ? -12.214 9.498 7.107 1.00 93.06 71 ASP A O 1
ATOM 523 N N . LEU A 1 72 ? -10.873 8.521 8.622 1.00 91.69 72 LEU A N 1
ATOM 524 C CA . LEU A 1 72 ? -9.643 9.196 8.200 1.00 91.69 72 LEU A CA 1
ATOM 525 C C . LEU A 1 72 ? -9.280 8.878 6.746 1.00 91.69 72 LEU A C 1
ATOM 527 O O . LEU A 1 72 ? -8.998 9.800 5.985 1.00 91.69 72 LEU A O 1
ATOM 531 N N . ALA A 1 73 ? -9.318 7.601 6.354 1.00 92.06 73 ALA A N 1
ATOM 532 C CA . ALA A 1 73 ? -9.030 7.182 4.986 1.00 92.06 73 ALA A CA 1
ATOM 533 C C . ALA A 1 73 ? -10.030 7.778 3.983 1.00 92.06 73 ALA A C 1
ATOM 535 O O . ALA A 1 73 ? -9.621 8.276 2.940 1.00 92.06 73 ALA A O 1
ATOM 536 N N . ARG A 1 74 ? -11.330 7.793 4.313 1.00 88.88 74 ARG A N 1
ATOM 537 C CA . ARG A 1 74 ? -12.375 8.390 3.461 1.00 88.88 74 ARG A CA 1
ATOM 538 C C . ARG A 1 74 ? -12.279 9.914 3.379 1.00 88.88 74 ARG A C 1
ATOM 540 O O . ARG A 1 74 ? -12.604 10.489 2.348 1.00 88.88 74 ARG A O 1
ATOM 547 N N . SER A 1 75 ? -11.811 10.556 4.446 1.00 82.56 75 SER A N 1
ATOM 548 C CA . SER A 1 75 ? -11.641 12.013 4.527 1.00 82.56 75 SER A CA 1
ATOM 549 C C . SER A 1 75 ? -10.307 12.498 3.954 1.00 82.56 75 SER A C 1
ATOM 551 O O . SER A 1 75 ? -9.986 13.680 4.083 1.00 82.56 75 SER A O 1
ATOM 553 N N . ALA A 1 76 ? -9.507 11.610 3.357 1.00 76.62 76 ALA A N 1
ATOM 554 C CA . ALA A 1 76 ? -8.217 11.929 2.762 1.00 76.62 76 ALA A CA 1
ATOM 555 C C . ALA A 1 76 ? -8.388 12.731 1.456 1.00 76.62 76 ALA A C 1
ATOM 557 O O . ALA A 1 76 ? -8.141 12.240 0.359 1.00 76.62 76 ALA A O 1
ATOM 558 N N . THR A 1 77 ? -8.823 13.984 1.581 1.00 65.31 77 THR A N 1
ATOM 559 C CA . THR A 1 77 ? -8.913 14.966 0.490 1.00 65.31 77 THR A CA 1
ATOM 560 C C . THR A 1 77 ? -7.633 15.792 0.345 1.00 65.31 77 THR A C 1
ATOM 562 O O . THR A 1 77 ? -7.482 16.541 -0.617 1.00 65.31 77 THR A O 1
ATOM 565 N N . VAL A 1 78 ? -6.699 15.661 1.293 1.00 59.94 78 VAL A N 1
ATOM 566 C CA . VAL A 1 78 ? -5.475 16.464 1.360 1.00 59.94 78 VAL A CA 1
ATOM 567 C C . VAL A 1 78 ? -4.338 15.776 0.595 1.00 59.94 78 VAL A C 1
ATOM 569 O O . VAL A 1 78 ? -4.001 14.627 0.912 1.00 59.94 78 VAL A O 1
ATOM 572 N N . PRO A 1 79 ? -3.684 16.469 -0.358 1.00 62.81 79 PRO A N 1
ATOM 573 C CA . PRO A 1 79 ? -2.413 16.025 -0.918 1.00 62.81 79 PRO A CA 1
ATOM 574 C C . PRO A 1 79 ? -1.399 15.779 0.211 1.00 62.81 79 PRO A C 1
ATOM 576 O O . PRO A 1 79 ? -1.079 16.689 0.969 1.00 62.81 79 PRO A O 1
ATOM 579 N N . GLY A 1 80 ? -0.913 14.543 0.351 1.00 69.38 80 GLY A N 1
ATOM 580 C CA . GLY A 1 80 ? 0.047 14.169 1.401 1.00 69.38 80 GLY A CA 1
ATOM 581 C C . GLY A 1 80 ? -0.517 13.346 2.563 1.00 69.38 80 GLY A C 1
ATOM 582 O O . GLY A 1 80 ? 0.195 13.121 3.538 1.00 69.38 80 GLY A O 1
ATOM 583 N N . PHE A 1 81 ? -1.760 12.859 2.479 1.00 85.69 81 PHE A N 1
ATOM 584 C CA . PHE A 1 81 ? -2.247 11.854 3.426 1.00 85.69 81 PHE A CA 1
ATOM 585 C C . PHE A 1 81 ? -1.400 10.567 3.365 1.00 85.69 81 PHE A C 1
ATOM 587 O O . PHE A 1 81 ? -1.277 9.931 2.315 1.00 85.69 81 PHE A O 1
ATOM 594 N N . ASP A 1 82 ? -0.831 10.163 4.502 1.00 89.44 82 ASP A N 1
ATOM 595 C CA . ASP A 1 82 ? 0.074 9.013 4.596 1.00 89.44 82 ASP A CA 1
ATOM 596 C C . ASP A 1 82 ? -0.697 7.710 4.884 1.00 89.44 82 ASP A C 1
ATOM 598 O O . ASP A 1 82 ? -0.814 7.249 6.026 1.00 89.44 82 ASP A O 1
ATOM 602 N N . PHE A 1 83 ? -1.251 7.110 3.823 1.00 92.69 83 PHE A N 1
ATOM 603 C CA . PHE A 1 83 ? -1.927 5.810 3.908 1.00 92.69 83 PHE A CA 1
ATOM 604 C C . PHE A 1 83 ? -1.019 4.694 4.473 1.00 92.69 83 PHE A C 1
ATOM 606 O O . PHE A 1 83 ? -1.487 3.944 5.337 1.00 92.69 83 PHE A O 1
ATOM 613 N N . PRO A 1 84 ? 0.262 4.550 4.059 1.00 92.69 84 PRO A N 1
ATOM 614 C CA . PRO A 1 84 ? 1.168 3.547 4.629 1.00 92.69 84 PRO A CA 1
ATOM 615 C C . PRO A 1 84 ? 1.409 3.689 6.136 1.00 92.69 84 PRO A C 1
ATOM 617 O O . PRO A 1 84 ? 1.561 2.676 6.841 1.00 92.69 84 PRO A O 1
ATOM 620 N N . TYR A 1 85 ? 1.459 4.923 6.640 1.00 91.81 85 TYR A N 1
ATOM 621 C CA . TYR A 1 85 ? 1.567 5.184 8.068 1.00 91.81 85 TYR A CA 1
ATOM 622 C C . TYR A 1 85 ? 0.286 4.779 8.795 1.00 91.81 85 TYR A C 1
ATOM 624 O O . TYR A 1 85 ? 0.367 3.974 9.726 1.00 91.81 85 TYR A O 1
ATOM 632 N N . LEU A 1 86 ? -0.887 5.205 8.306 1.00 94.69 86 LEU A N 1
ATOM 633 C CA . LEU A 1 86 ? -2.183 4.789 8.856 1.00 94.69 86 LEU A CA 1
ATOM 634 C C . LEU A 1 86 ? -2.309 3.258 8.918 1.00 94.69 86 LEU A C 1
ATOM 636 O O . LEU A 1 86 ? -2.626 2.708 9.973 1.00 94.69 86 LEU A O 1
ATOM 640 N N . ALA A 1 87 ? -1.977 2.558 7.828 1.00 95.56 87 ALA A N 1
ATOM 641 C CA . ALA A 1 87 ? -1.966 1.096 7.782 1.00 95.56 87 ALA A CA 1
ATOM 642 C C . ALA A 1 87 ? -1.015 0.473 8.819 1.00 95.56 87 ALA A C 1
ATOM 644 O O . ALA A 1 87 ? -1.285 -0.600 9.355 1.00 95.56 87 ALA A O 1
ATOM 645 N N . GLY A 1 88 ? 0.096 1.146 9.136 1.00 94.12 88 GLY A N 1
ATOM 646 C CA . GLY A 1 88 ? 1.008 0.732 10.201 1.00 94.12 88 GLY A CA 1
ATOM 647 C C . GLY A 1 88 ? 0.373 0.764 11.583 1.00 94.12 88 GLY A C 1
ATOM 648 O O . GLY A 1 88 ? 0.512 -0.209 12.325 1.00 94.12 88 GLY A O 1
ATOM 649 N N . LEU A 1 89 ? -0.361 1.829 11.901 1.00 93.31 89 LEU A N 1
ATOM 650 C CA . LEU A 1 89 ? -1.018 1.993 13.200 1.00 93.31 89 LEU A CA 1
ATOM 651 C C . LEU A 1 89 ? -2.049 0.893 13.457 1.00 93.31 89 LEU A C 1
ATOM 653 O O . LEU A 1 89 ? -2.104 0.328 14.547 1.00 93.31 89 LEU A O 1
ATOM 657 N N . VAL A 1 90 ? -2.819 0.538 12.427 1.00 95.69 90 VAL A N 1
ATOM 658 C CA . VAL A 1 90 ? -3.884 -0.470 12.528 1.00 95.69 90 VAL A CA 1
ATOM 659 C C . VAL A 1 90 ? -3.438 -1.887 12.147 1.00 95.69 90 VAL A C 1
ATOM 661 O O . VAL A 1 90 ? -4.244 -2.815 12.151 1.00 95.69 90 VAL A O 1
ATOM 664 N N . SER A 1 91 ? -2.151 -2.101 11.863 1.00 94.25 91 SER A N 1
ATOM 665 C CA . SER A 1 91 ? -1.618 -3.419 11.475 1.00 94.25 91 SER A CA 1
ATOM 666 C C . SER A 1 91 ? -1.800 -4.500 12.549 1.00 94.25 91 SER A C 1
ATOM 668 O O . SER A 1 91 ? -1.833 -5.685 12.228 1.00 94.25 91 SER A O 1
ATOM 670 N N . ARG A 1 92 ? -1.954 -4.094 13.817 1.00 91.31 92 ARG A N 1
ATOM 671 C CA . ARG A 1 92 ? -2.175 -4.978 14.974 1.00 91.31 92 ARG A CA 1
ATOM 672 C C . ARG A 1 92 ? -3.643 -5.346 15.203 1.00 91.31 92 ARG A C 1
ATOM 674 O O . ARG A 1 92 ? -3.932 -6.127 16.108 1.00 91.31 92 ARG A O 1
ATOM 681 N N . LEU A 1 93 ? -4.569 -4.770 14.435 1.00 95.62 93 LEU A N 1
ATOM 682 C CA . LEU A 1 93 ? -5.982 -5.122 14.519 1.00 95.62 93 LEU A CA 1
ATOM 683 C C . LEU A 1 93 ? -6.229 -6.532 13.964 1.00 95.62 93 LEU A C 1
ATOM 685 O O . LEU A 1 93 ? -5.436 -7.081 13.193 1.00 95.62 93 LEU A O 1
ATOM 689 N N . SER A 1 94 ? -7.368 -7.121 14.333 1.00 96.50 94 SER A N 1
ATOM 690 C CA . SER A 1 94 ? -7.803 -8.402 13.772 1.00 96.50 94 SER A CA 1
ATOM 691 C C . SER A 1 94 ? -7.991 -8.311 12.251 1.00 96.50 94 SER A C 1
ATOM 693 O O . SER A 1 94 ? -8.245 -7.240 11.699 1.00 96.50 94 SER A O 1
ATOM 695 N N . ALA A 1 95 ? -7.870 -9.443 11.550 1.00 96.44 95 ALA A N 1
ATOM 696 C CA . ALA A 1 95 ? -8.012 -9.477 10.093 1.00 96.44 95 ALA A CA 1
ATOM 697 C C . ALA A 1 95 ? -9.328 -8.852 9.570 1.00 96.44 95 ALA A C 1
ATOM 699 O O . ALA A 1 95 ? -9.235 -8.085 8.614 1.00 96.44 95 ALA A O 1
ATOM 700 N N . PRO A 1 96 ? -10.510 -9.071 10.188 1.00 97.56 96 PRO A N 1
ATOM 701 C CA . PRO A 1 96 ? -11.746 -8.414 9.753 1.00 97.56 96 PRO A CA 1
ATOM 702 C C . PRO A 1 96 ? -11.676 -6.883 9.820 1.00 97.56 96 PRO A C 1
ATOM 704 O O . PRO A 1 96 ? -12.004 -6.211 8.851 1.00 97.56 96 PRO A O 1
ATOM 707 N N . LEU A 1 97 ? -11.151 -6.326 10.916 1.00 97.94 97 LEU A N 1
ATOM 708 C CA . LEU A 1 97 ? -11.030 -4.873 11.074 1.00 97.94 97 LEU A CA 1
ATOM 709 C C . LEU A 1 97 ? -10.006 -4.271 10.107 1.00 97.94 97 LEU A C 1
ATOM 711 O O . LEU A 1 97 ? -10.230 -3.200 9.552 1.00 97.94 97 LEU A O 1
ATOM 715 N N . ARG A 1 98 ? -8.887 -4.968 9.863 1.00 97.56 98 ARG A N 1
ATOM 716 C CA . ARG A 1 98 ? -7.915 -4.541 8.845 1.00 97.56 98 ARG A CA 1
ATOM 717 C C . ARG A 1 98 ? -8.529 -4.541 7.445 1.00 97.56 98 ARG A C 1
ATOM 719 O O . ARG A 1 98 ? -8.182 -3.670 6.653 1.00 97.56 98 ARG A O 1
ATOM 726 N N . ARG A 1 99 ? -9.424 -5.491 7.147 1.00 97.25 99 ARG A N 1
ATOM 727 C CA . ARG A 1 99 ? -10.132 -5.552 5.863 1.00 97.25 99 ARG A CA 1
ATOM 728 C C . ARG A 1 99 ? -11.051 -4.353 5.682 1.00 97.25 99 ARG A C 1
ATOM 730 O O . ARG A 1 99 ? -10.961 -3.702 4.656 1.00 97.25 99 ARG A O 1
ATOM 737 N N . GLU A 1 100 ? -11.826 -3.989 6.699 1.00 97.56 100 GLU A N 1
ATOM 738 C CA . GLU A 1 100 ? -12.690 -2.801 6.630 1.00 97.56 100 GLU A CA 1
ATOM 739 C C . GLU A 1 100 ? -11.899 -1.513 6.346 1.00 97.56 100 GLU A C 1
ATOM 741 O O . GLU A 1 100 ? -12.323 -0.678 5.544 1.00 97.56 100 GLU A O 1
ATOM 746 N N . VAL A 1 101 ? -10.712 -1.369 6.949 1.00 96.62 101 VAL A N 1
ATOM 747 C CA . VAL A 1 101 ? -9.818 -0.237 6.659 1.00 96.62 101 VAL A CA 1
ATOM 748 C C . VAL A 1 101 ? -9.278 -0.304 5.227 1.00 96.62 101 VAL A C 1
ATOM 750 O O . VAL A 1 101 ? -9.245 0.723 4.550 1.00 96.62 101 VAL A O 1
ATOM 753 N N . ALA A 1 102 ? -8.881 -1.483 4.741 1.00 95.88 102 ALA A N 1
ATOM 754 C CA . ALA A 1 102 ? -8.446 -1.658 3.354 1.00 95.88 102 ALA A CA 1
ATOM 755 C C . ALA A 1 102 ? -9.564 -1.302 2.358 1.00 95.88 102 ALA A C 1
ATOM 757 O O . ALA A 1 102 ? -9.326 -0.540 1.424 1.00 95.88 102 ALA A O 1
ATOM 758 N N . ASP A 1 103 ? -10.800 -1.732 2.618 1.00 94.62 103 ASP A N 1
ATOM 759 C CA . ASP A 1 103 ? -11.969 -1.404 1.797 1.00 94.62 103 ASP A CA 1
ATOM 760 C C . ASP A 1 103 ? -12.250 0.107 1.786 1.00 94.62 103 ASP A C 1
ATOM 762 O O . ASP A 1 103 ? -12.629 0.679 0.761 1.00 94.62 103 ASP A O 1
ATOM 766 N N . ALA A 1 104 ? -12.038 0.794 2.914 1.00 93.69 104 ALA A N 1
ATOM 767 C CA . ALA A 1 104 ? -12.124 2.251 2.969 1.00 93.69 104 ALA A CA 1
ATOM 768 C C . ALA A 1 104 ? -11.038 2.927 2.113 1.00 93.69 104 ALA A C 1
ATOM 770 O O . ALA A 1 104 ? -11.329 3.920 1.447 1.00 93.69 104 ALA A O 1
ATOM 771 N N . MET A 1 105 ? -9.820 2.376 2.083 1.00 92.94 105 MET A N 1
ATOM 772 C CA . MET A 1 105 ? -8.738 2.852 1.214 1.00 92.94 105 MET A CA 1
ATOM 773 C C . MET A 1 105 ? -9.026 2.586 -0.273 1.00 92.94 105 MET A C 1
ATOM 775 O O . MET A 1 105 ? -8.727 3.439 -1.106 1.00 92.94 105 MET A O 1
ATOM 779 N N . HIS A 1 106 ? -9.662 1.460 -0.618 1.00 89.69 106 HIS A N 1
ATOM 780 C CA . HIS A 1 106 ? -10.087 1.163 -1.995 1.00 89.69 106 HIS A CA 1
ATOM 781 C C . HIS A 1 106 ? -11.065 2.212 -2.529 1.00 89.69 106 HIS A C 1
ATOM 783 O O . HIS A 1 106 ? -10.944 2.655 -3.668 1.00 89.69 106 HIS A O 1
ATOM 789 N N . LYS A 1 107 ? -12.007 2.667 -1.695 1.00 87.88 107 LYS A N 1
ATOM 790 C CA . LYS A 1 107 ? -13.014 3.671 -2.084 1.00 87.88 107 LYS A CA 1
ATOM 791 C C . LYS A 1 107 ? -12.425 5.039 -2.435 1.00 87.88 107 LYS A C 1
ATOM 793 O O . LYS A 1 107 ? -13.088 5.820 -3.107 1.00 87.88 107 LYS A O 1
ATOM 798 N N . VAL A 1 108 ? -11.208 5.335 -1.981 1.00 85.81 108 VAL A N 1
ATOM 799 C CA . VAL A 1 108 ? -10.499 6.596 -2.263 1.00 85.81 108 VAL A CA 1
ATOM 800 C C . VAL A 1 108 ? -9.334 6.413 -3.231 1.00 85.81 108 VAL A C 1
ATOM 802 O O . VAL A 1 108 ? -8.472 7.286 -3.346 1.00 85.81 108 VAL A O 1
ATOM 805 N N . LEU A 1 109 ? -9.296 5.281 -3.933 1.00 82.44 109 LEU A N 1
ATOM 806 C CA . LEU A 1 109 ? -8.329 5.021 -4.982 1.00 82.44 109 LEU A CA 1
ATOM 807 C C . LEU A 1 109 ? -8.634 5.947 -6.170 1.00 82.44 109 LEU A C 1
ATOM 809 O O . LEU A 1 109 ? -9.470 5.663 -7.020 1.00 82.44 109 LEU A O 1
ATOM 813 N N . GLN A 1 110 ? -8.008 7.122 -6.163 1.00 71.12 110 GLN A N 1
ATOM 814 C CA . GLN A 1 110 ? -8.145 8.124 -7.218 1.00 71.12 110 GLN A CA 1
ATOM 815 C C . GLN A 1 110 ? -7.194 7.833 -8.383 1.00 71.12 110 GLN A C 1
ATOM 817 O O . GLN A 1 110 ? -6.167 7.172 -8.226 1.00 71.12 110 GLN A O 1
ATOM 822 N N . ALA A 1 111 ? -7.517 8.408 -9.543 1.00 64.88 111 ALA A N 1
ATOM 823 C CA . ALA A 1 111 ? -6.929 8.098 -10.846 1.00 64.88 111 ALA A CA 1
ATOM 824 C C . ALA A 1 111 ? -5.423 8.396 -11.012 1.00 64.88 111 ALA A C 1
ATOM 826 O O . ALA A 1 111 ? -4.848 8.011 -12.029 1.00 64.88 111 ALA A O 1
ATOM 827 N N . SER A 1 112 ? -4.756 9.074 -10.065 1.00 86.38 112 SER A N 1
ATOM 828 C CA . SER A 1 112 ? -3.328 9.364 -10.238 1.00 86.38 112 SER A CA 1
ATOM 829 C C . SER A 1 112 ? -2.464 8.119 -9.953 1.00 86.38 112 SER A C 1
ATOM 831 O O . SER A 1 112 ? -2.575 7.523 -8.877 1.00 86.38 112 SER A O 1
ATOM 833 N N . PRO A 1 113 ? -1.531 7.746 -10.850 1.00 87.56 113 PRO A N 1
ATOM 834 C CA . PRO A 1 113 ? -0.631 6.602 -10.659 1.00 87.56 113 PRO A CA 1
ATOM 835 C C . PRO A 1 113 ? 0.150 6.645 -9.341 1.00 87.56 113 PRO A C 1
ATOM 837 O O . PRO A 1 113 ? 0.376 5.619 -8.702 1.00 87.56 113 PRO A O 1
ATOM 840 N N . ARG A 1 114 ? 0.531 7.845 -8.886 1.00 88.62 114 ARG A N 1
ATOM 841 C CA . ARG A 1 114 ? 1.244 8.018 -7.615 1.00 88.62 114 ARG A CA 1
ATOM 842 C C . ARG A 1 114 ? 0.373 7.648 -6.417 1.00 88.62 114 ARG A C 1
ATOM 844 O O . ARG A 1 114 ? 0.850 6.978 -5.504 1.00 88.62 114 ARG A O 1
ATOM 851 N N . GLN A 1 115 ? -0.888 8.066 -6.415 1.00 88.75 115 GLN A N 1
ATOM 852 C CA . GLN A 1 115 ? -1.815 7.756 -5.331 1.00 88.75 115 GLN A CA 1
ATOM 853 C C . GLN A 1 115 ? -2.163 6.268 -5.296 1.00 88.75 115 GLN A C 1
ATOM 855 O O . GLN A 1 115 ? -2.192 5.687 -4.212 1.00 88.75 115 GLN A O 1
ATOM 860 N N . VAL A 1 116 ? -2.317 5.639 -6.466 1.00 91.81 116 VAL A N 1
ATOM 861 C CA . VAL A 1 116 ? -2.476 4.183 -6.584 1.00 91.81 116 VAL A CA 1
ATOM 862 C C . VAL A 1 116 ? -1.335 3.450 -5.880 1.00 91.81 116 VAL A C 1
ATOM 864 O O . VAL A 1 116 ? -1.591 2.597 -5.035 1.00 91.81 116 VAL A O 1
ATOM 867 N N . VAL A 1 117 ? -0.077 3.816 -6.154 1.00 92.12 117 VAL A N 1
ATOM 868 C CA . VAL A 1 117 ? 1.100 3.205 -5.508 1.00 92.12 117 VAL A CA 1
ATOM 869 C C . VAL A 1 117 ? 1.061 3.365 -3.986 1.00 92.12 117 VAL A C 1
ATOM 871 O O . VAL A 1 117 ? 1.302 2.405 -3.252 1.00 92.12 117 VAL A O 1
ATOM 874 N N . VAL A 1 118 ? 0.748 4.567 -3.494 1.00 91.69 118 VAL A N 1
ATOM 875 C CA . VAL A 1 118 ? 0.702 4.861 -2.052 1.00 91.69 118 VAL A CA 1
ATOM 876 C C . VAL A 1 118 ? -0.382 4.034 -1.350 1.00 91.69 118 VAL A C 1
ATOM 878 O O . VAL A 1 118 ? -0.110 3.424 -0.313 1.00 91.69 118 VAL A O 1
ATOM 881 N N . ILE A 1 119 ? -1.583 3.963 -1.928 1.00 92.62 119 ILE A N 1
ATOM 882 C CA . ILE A 1 119 ? -2.700 3.178 -1.386 1.00 92.62 119 ILE A CA 1
ATOM 883 C C . ILE A 1 119 ? -2.398 1.678 -1.468 1.00 92.62 119 ILE A C 1
ATOM 885 O O . ILE A 1 119 ? -2.564 0.969 -0.477 1.00 92.62 119 ILE A O 1
ATOM 889 N N . ALA A 1 120 ? -1.873 1.189 -2.592 1.00 93.62 120 ALA A N 1
ATOM 890 C CA . ALA A 1 120 ? -1.534 -0.220 -2.762 1.00 93.62 120 ALA A CA 1
ATOM 891 C C . ALA A 1 120 ? -0.491 -0.696 -1.737 1.00 93.62 120 ALA A C 1
ATOM 893 O O . ALA A 1 120 ? -0.642 -1.774 -1.162 1.00 93.62 120 ALA A O 1
ATOM 894 N N . ARG A 1 121 ? 0.532 0.119 -1.424 1.00 93.88 121 ARG A N 1
ATOM 895 C CA . ARG A 1 121 ? 1.491 -0.186 -0.340 1.00 93.88 121 ARG A CA 1
ATOM 896 C C . ARG A 1 121 ? 0.799 -0.315 1.016 1.00 93.88 121 ARG A C 1
ATOM 898 O O . ARG A 1 121 ? 1.137 -1.209 1.791 1.00 93.88 121 ARG A O 1
ATOM 905 N N . ALA A 1 122 ? -0.152 0.571 1.307 1.00 94.88 122 ALA A N 1
ATOM 906 C CA . ALA A 1 122 ? -0.910 0.543 2.551 1.00 94.88 122 ALA A CA 1
ATOM 907 C C . ALA A 1 122 ? -1.780 -0.720 2.651 1.00 94.88 122 ALA A C 1
ATOM 909 O O . ALA A 1 122 ? -1.716 -1.433 3.649 1.00 94.88 122 ALA A O 1
ATOM 910 N N . VAL A 1 123 ? -2.511 -1.057 1.589 1.00 95.12 123 VAL A N 1
ATOM 911 C CA . VAL A 1 123 ? -3.359 -2.256 1.525 1.00 95.12 123 VAL A CA 1
ATOM 912 C C . VAL A 1 123 ? -2.532 -3.544 1.595 1.00 95.12 123 VAL A C 1
ATOM 914 O O . VAL A 1 123 ? -2.885 -4.476 2.323 1.00 95.12 123 VAL A O 1
ATOM 917 N N . LEU A 1 124 ? -1.377 -3.588 0.923 1.00 93.44 124 LEU A N 1
ATOM 918 C CA . LEU A 1 124 ? -0.427 -4.697 1.035 1.00 93.44 124 LEU A CA 1
ATOM 919 C C . LEU A 1 124 ? 0.055 -4.874 2.481 1.00 93.44 124 LEU A C 1
ATOM 921 O O . LEU A 1 124 ? 0.081 -5.994 2.985 1.00 93.44 124 LEU A O 1
ATOM 925 N N . LYS A 1 125 ? 0.367 -3.776 3.181 1.00 94.06 125 LYS A N 1
ATOM 926 C CA . LYS A 1 125 ? 0.754 -3.789 4.603 1.00 94.06 125 LYS A CA 1
ATOM 927 C C . LYS A 1 125 ? -0.369 -4.293 5.519 1.00 94.06 125 LYS A C 1
ATOM 929 O O . LYS A 1 125 ? -0.089 -4.890 6.557 1.00 94.06 125 LYS A O 1
ATOM 934 N N . LEU A 1 126 ? -1.630 -4.102 5.130 1.00 95.50 126 LEU A N 1
ATOM 935 C CA . LEU A 1 126 ? -2.796 -4.680 5.807 1.00 95.50 126 LEU A CA 1
ATOM 936 C C . LEU A 1 126 ? -3.037 -6.155 5.450 1.00 95.50 126 LEU A C 1
ATOM 938 O O . LEU A 1 126 ? -3.866 -6.797 6.089 1.00 95.50 126 LEU A O 1
ATOM 942 N N . GLY A 1 127 ?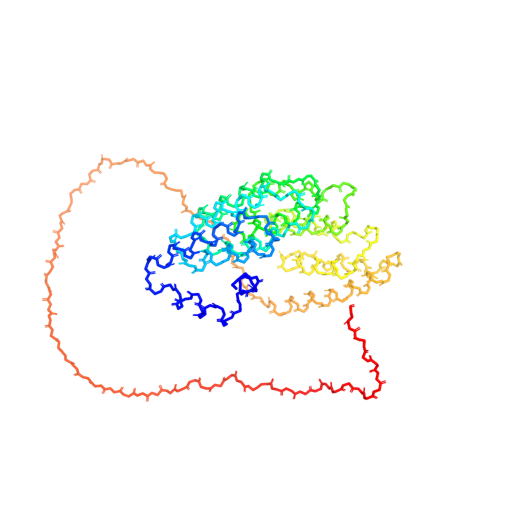 -2.286 -6.721 4.503 1.00 94.56 127 GLY A N 1
ATOM 943 C CA . GLY A 1 127 ? -2.382 -8.124 4.096 1.00 94.56 127 GLY A CA 1
ATOM 944 C C . GLY A 1 127 ? -3.438 -8.406 3.026 1.00 94.56 127 GLY A C 1
ATOM 945 O O . GLY A 1 127 ? -3.812 -9.561 2.856 1.00 94.56 127 GLY A O 1
ATOM 946 N N . PHE A 1 128 ? -3.914 -7.382 2.310 1.00 94.00 128 PHE A N 1
ATOM 947 C CA . PHE A 1 128 ? -4.956 -7.516 1.279 1.00 94.00 128 PHE A CA 1
ATOM 948 C C . PHE A 1 128 ? -4.494 -7.040 -0.105 1.00 94.00 128 PHE A C 1
ATOM 950 O O . PHE A 1 128 ? -5.304 -6.681 -0.948 1.00 94.00 128 PHE A O 1
ATOM 957 N N . GLY A 1 129 ? -3.181 -7.039 -0.357 1.00 87.69 129 GLY A N 1
ATOM 958 C CA . GLY A 1 129 ? -2.608 -6.531 -1.610 1.00 87.69 129 GLY A CA 1
ATOM 959 C C . GLY A 1 129 ? -2.994 -7.320 -2.867 1.00 87.69 129 GLY A C 1
ATOM 960 O O . GLY A 1 129 ? -2.898 -6.770 -3.953 1.00 87.69 129 GLY A O 1
ATOM 961 N N . SER A 1 130 ? -3.439 -8.572 -2.734 1.00 89.88 130 SER A N 1
ATOM 962 C CA . SER A 1 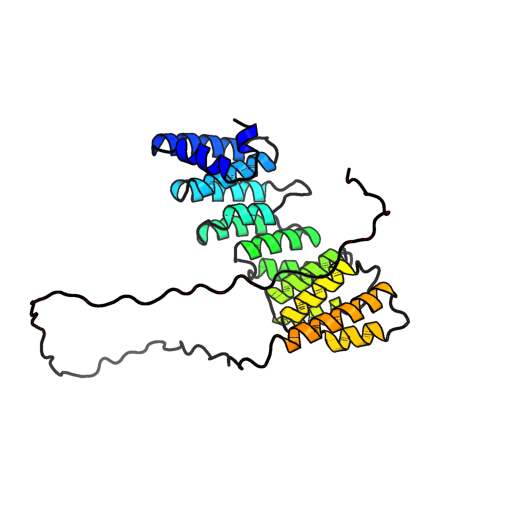130 ? -3.855 -9.428 -3.859 1.00 89.88 130 SER A CA 1
ATOM 963 C C . SER A 1 130 ? -5.320 -9.237 -4.279 1.00 89.88 130 SER A C 1
ATOM 965 O O . SER A 1 130 ? -5.834 -10.040 -5.053 1.00 89.88 130 SER A O 1
ATOM 967 N N . ASP A 1 131 ? -6.011 -8.220 -3.757 1.00 90.94 131 ASP A N 1
ATOM 968 C CA . ASP A 1 131 ? -7.362 -7.875 -4.205 1.00 90.94 131 ASP A CA 1
ATOM 969 C C . ASP A 1 131 ? -7.352 -7.527 -5.711 1.00 90.94 131 ASP A C 1
ATOM 971 O O . ASP A 1 131 ? -6.522 -6.708 -6.131 1.00 90.94 131 ASP A O 1
ATOM 975 N N . PRO A 1 132 ? -8.253 -8.106 -6.535 1.00 92.38 132 PRO A N 1
ATOM 976 C CA . PRO A 1 132 ? -8.356 -7.787 -7.958 1.00 92.38 132 PRO A CA 1
ATOM 977 C C . PRO A 1 132 ? -8.430 -6.286 -8.262 1.00 92.38 132 PRO A C 1
ATOM 979 O O . PRO A 1 132 ? -7.856 -5.841 -9.255 1.00 92.38 132 PRO A O 1
ATOM 982 N N . VAL A 1 133 ? -9.071 -5.490 -7.398 1.00 91.62 133 VAL A N 1
ATOM 983 C CA . VAL A 1 133 ? -9.173 -4.031 -7.563 1.00 91.62 133 VAL A CA 1
ATOM 984 C C . VAL A 1 133 ? -7.796 -3.365 -7.477 1.00 91.62 133 VAL A C 1
ATOM 986 O O . VAL A 1 133 ? -7.495 -2.461 -8.255 1.00 91.62 133 VAL A O 1
ATOM 989 N N . ILE A 1 134 ? -6.930 -3.829 -6.571 1.00 93.31 134 ILE A N 1
ATOM 990 C CA . ILE A 1 134 ? -5.562 -3.312 -6.416 1.00 93.31 134 ILE A CA 1
ATOM 991 C C . ILE A 1 134 ? -4.670 -3.749 -7.574 1.00 93.31 134 ILE A C 1
ATOM 993 O O . ILE A 1 134 ? -3.899 -2.937 -8.088 1.00 93.31 134 ILE A O 1
ATOM 997 N N . VAL A 1 135 ? -4.784 -5.009 -7.998 1.00 94.00 135 VAL A N 1
ATOM 998 C CA . VAL A 1 135 ? -4.041 -5.539 -9.151 1.00 94.00 135 VAL A CA 1
ATOM 999 C C . VAL A 1 135 ? -4.360 -4.722 -10.403 1.00 94.00 135 VAL A C 1
ATOM 1001 O O . VAL A 1 135 ? -3.448 -4.249 -11.080 1.00 94.00 135 VAL A O 1
ATOM 1004 N N . GLU A 1 136 ? -5.644 -4.492 -10.671 1.00 93.50 136 GLU A N 1
ATOM 1005 C CA . GLU A 1 136 ? -6.096 -3.738 -11.837 1.00 93.50 136 GLU A CA 1
ATOM 1006 C C . GLU A 1 136 ? -5.674 -2.265 -11.775 1.00 93.50 136 GLU A C 1
ATOM 1008 O O . GLU A 1 136 ? -5.164 -1.714 -12.753 1.00 93.50 136 GLU A O 1
ATOM 1013 N N . ALA A 1 137 ? -5.787 -1.637 -10.603 1.00 92.88 137 ALA A N 1
ATOM 1014 C CA . ALA A 1 137 ? -5.308 -0.277 -10.395 1.00 92.88 137 ALA A CA 1
ATOM 1015 C C . ALA A 1 137 ? -3.800 -0.142 -10.662 1.00 92.88 137 ALA A C 1
ATOM 1017 O O . ALA A 1 137 ? -3.369 0.789 -11.346 1.00 92.88 137 ALA A O 1
ATOM 1018 N N . LEU A 1 138 ? -2.989 -1.072 -10.147 1.00 94.50 138 LEU A N 1
ATOM 1019 C CA . LEU A 1 138 ? -1.541 -1.078 -10.358 1.00 94.50 138 LEU A CA 1
ATOM 1020 C C . LEU A 1 138 ? -1.175 -1.327 -11.820 1.00 94.50 138 LEU A C 1
ATOM 1022 O O . LEU A 1 138 ? -0.264 -0.674 -12.330 1.00 94.50 138 LEU A O 1
ATOM 1026 N N . ARG A 1 139 ? -1.901 -2.214 -12.509 1.00 94.81 139 ARG A N 1
ATOM 1027 C CA . ARG A 1 139 ? -1.746 -2.441 -13.950 1.00 94.81 139 ARG A CA 1
ATOM 1028 C C . ARG A 1 139 ? -2.017 -1.162 -14.737 1.00 94.81 139 ARG A C 1
ATOM 1030 O O . ARG A 1 139 ? -1.156 -0.727 -15.499 1.00 94.81 139 ARG A O 1
ATOM 1037 N N . SER A 1 140 ? -3.144 -0.502 -14.471 1.00 93.00 140 SER A N 1
ATOM 1038 C CA . SER A 1 140 ? -3.487 0.783 -15.087 1.00 93.00 140 SER A CA 1
ATOM 1039 C C . SER A 1 140 ? -2.421 1.849 -14.805 1.00 93.00 140 SER A C 1
ATOM 1041 O O . SER A 1 140 ? -1.985 2.544 -15.718 1.00 93.00 140 SER A O 1
ATOM 1043 N N . ALA A 1 141 ? -1.933 1.961 -13.565 1.00 93.00 141 ALA A N 1
ATOM 1044 C CA . ALA A 1 141 ? -0.881 2.911 -13.196 1.00 93.00 141 ALA A CA 1
ATOM 1045 C C . ALA A 1 141 ? 0.466 2.626 -13.890 1.00 93.00 141 ALA A C 1
ATOM 1047 O O . ALA A 1 141 ? 1.175 3.559 -14.269 1.00 93.00 141 ALA A O 1
ATOM 1048 N N . PHE A 1 142 ? 0.814 1.352 -14.079 1.00 92.88 142 PHE A N 1
ATOM 1049 C CA . PHE A 1 142 ? 2.021 0.910 -14.782 1.00 92.88 142 PHE A CA 1
ATOM 1050 C C . PHE A 1 142 ? 1.957 1.163 -16.301 1.00 92.88 142 PHE A C 1
ATOM 1052 O O . PHE A 1 142 ? 2.977 1.445 -16.943 1.00 92.88 142 PHE A O 1
ATOM 1059 N N . GLU A 1 143 ? 0.763 1.074 -16.884 1.00 91.19 143 GLU A N 1
ATOM 1060 C CA . GLU A 1 143 ? 0.505 1.288 -18.313 1.00 91.19 143 GLU A CA 1
ATOM 1061 C C . GLU A 1 143 ? 0.203 2.755 -18.661 1.00 91.19 143 GLU A C 1
ATOM 1063 O O . GLU A 1 143 ? 0.274 3.131 -19.829 1.00 91.19 143 GLU A O 1
ATOM 1068 N N . HIS A 1 144 ? -0.068 3.603 -17.666 1.00 88.44 144 HIS A N 1
ATOM 1069 C CA . HIS A 1 144 ? -0.543 4.971 -17.866 1.00 88.44 144 HIS A CA 1
ATOM 1070 C C . HIS A 1 144 ? 0.459 5.849 -18.651 1.00 88.44 144 HIS A C 1
ATOM 1072 O O . HIS A 1 144 ? 1.492 6.219 -18.096 1.00 88.44 144 HIS A O 1
ATOM 1078 N N . PRO A 1 145 ? 0.159 6.298 -19.885 1.00 80.88 145 PRO A N 1
ATOM 1079 C CA . PRO A 1 145 ? 1.156 6.821 -20.832 1.00 80.88 145 PRO A CA 1
ATOM 1080 C C . PRO A 1 145 ? 1.858 8.116 -20.396 1.00 80.88 145 PRO A C 1
ATOM 1082 O O . PRO A 1 145 ? 3.018 8.324 -20.731 1.00 80.88 145 PRO A O 1
ATOM 1085 N N . VAL A 1 146 ? 1.180 8.969 -19.620 1.00 81.00 146 VAL A N 1
ATOM 1086 C CA . VAL A 1 146 ? 1.690 10.291 -19.182 1.00 81.00 146 VAL A CA 1
ATOM 1087 C C . VAL A 1 146 ? 2.113 10.294 -17.704 1.00 81.00 146 VAL A C 1
ATOM 1089 O O . VAL A 1 146 ? 2.307 11.335 -17.088 1.00 81.00 146 VAL A O 1
ATOM 1092 N N . ALA A 1 147 ? 2.189 9.119 -17.081 1.00 79.75 147 ALA A N 1
ATOM 1093 C CA . ALA A 1 147 ? 2.536 9.022 -15.671 1.00 79.75 147 ALA A CA 1
ATOM 1094 C C . ALA A 1 147 ? 4.022 9.304 -15.432 1.00 79.75 147 ALA A C 1
ATOM 1096 O O . ALA A 1 147 ? 4.870 8.938 -16.247 1.00 79.75 147 ALA A O 1
ATOM 1097 N N . ASP A 1 148 ? 4.337 9.869 -14.262 1.00 83.75 148 ASP A N 1
ATOM 1098 C CA . ASP A 1 148 ? 5.714 9.918 -13.771 1.00 83.75 148 ASP A CA 1
ATOM 1099 C C . ASP A 1 148 ? 6.344 8.515 -13.823 1.00 83.75 148 ASP A C 1
ATOM 1101 O O . ASP A 1 148 ? 5.775 7.535 -13.329 1.00 83.75 148 ASP A O 1
ATOM 1105 N N . ARG A 1 149 ? 7.538 8.418 -14.415 1.00 84.00 149 ARG A N 1
ATOM 1106 C CA . ARG A 1 149 ? 8.235 7.140 -14.612 1.00 84.00 149 ARG A CA 1
ATOM 1107 C C . ARG A 1 149 ? 8.603 6.483 -13.285 1.00 84.00 149 ARG A C 1
ATOM 1109 O O . ARG A 1 149 ? 8.636 5.256 -13.202 1.00 84.00 149 ARG A O 1
ATOM 1116 N N . GLY A 1 150 ? 8.847 7.272 -12.236 1.00 86.44 150 GLY A N 1
ATOM 1117 C CA . GLY A 1 150 ? 9.012 6.760 -10.877 1.00 86.44 150 GLY A CA 1
ATOM 1118 C C . GLY A 1 150 ? 7.766 6.012 -10.407 1.00 86.44 150 GLY A C 1
ATOM 1119 O O . GLY A 1 150 ? 7.854 4.837 -10.049 1.00 86.44 150 GLY A O 1
ATOM 1120 N N . ALA A 1 151 ? 6.601 6.657 -10.486 1.00 87.81 151 ALA A N 1
ATOM 1121 C CA . ALA A 1 151 ? 5.317 6.055 -10.133 1.00 87.81 151 ALA A CA 1
ATOM 1122 C C . ALA A 1 151 ? 4.971 4.823 -10.990 1.00 87.81 151 ALA A C 1
ATOM 1124 O O . ALA A 1 151 ? 4.547 3.815 -10.428 1.00 87.81 151 ALA A O 1
ATOM 1125 N N . GLN A 1 152 ? 5.205 4.855 -12.310 1.00 90.88 152 GLN A N 1
ATOM 1126 C CA . GLN A 1 152 ? 5.007 3.681 -13.175 1.00 90.88 152 GLN A CA 1
ATOM 1127 C C . GLN A 1 152 ? 5.868 2.499 -12.723 1.00 90.88 152 GLN A C 1
ATOM 1129 O O . GLN A 1 152 ? 5.359 1.393 -12.560 1.00 90.88 152 GLN A O 1
ATOM 1134 N N . ARG A 1 153 ? 7.172 2.718 -12.503 1.00 90.94 153 ARG A N 1
ATOM 1135 C CA . ARG A 1 153 ? 8.090 1.650 -12.078 1.00 90.94 153 ARG A CA 1
ATOM 1136 C C . ARG A 1 153 ? 7.694 1.079 -10.726 1.00 90.94 153 ARG A C 1
ATOM 1138 O O . ARG A 1 153 ? 7.626 -0.137 -10.587 1.00 90.94 153 ARG A O 1
ATOM 1145 N N . GLU A 1 154 ? 7.389 1.936 -9.754 1.00 92.25 154 GLU A N 1
ATOM 1146 C CA . GLU A 1 154 ? 6.921 1.485 -8.443 1.00 92.25 154 GLU A CA 1
ATOM 1147 C C . GLU A 1 154 ? 5.617 0.680 -8.547 1.00 92.25 154 GLU A C 1
ATOM 1149 O O . GLU A 1 154 ? 5.491 -0.351 -7.886 1.00 92.25 154 GLU A O 1
ATOM 1154 N N . ALA A 1 155 ? 4.675 1.103 -9.398 1.00 94.25 155 ALA A N 1
ATOM 1155 C CA . ALA A 1 155 ? 3.444 0.360 -9.651 1.00 94.25 155 ALA A CA 1
ATOM 1156 C C . ALA A 1 155 ? 3.730 -1.019 -10.258 1.00 94.25 155 ALA A C 1
ATOM 1158 O O . ALA A 1 155 ? 3.194 -2.017 -9.782 1.00 94.25 155 ALA A O 1
ATOM 1159 N N . GLY A 1 156 ? 4.623 -1.091 -11.249 1.00 94.94 156 GLY A N 1
ATOM 1160 C CA . GLY A 1 156 ? 5.037 -2.348 -11.871 1.00 94.94 156 GLY A CA 1
ATOM 1161 C C . GLY A 1 156 ? 5.707 -3.304 -10.883 1.00 94.94 156 GLY A C 1
ATOM 1162 O O . GLY A 1 156 ? 5.362 -4.480 -10.834 1.00 94.94 156 GLY A O 1
ATOM 1163 N N . VAL A 1 157 ? 6.627 -2.812 -10.050 1.00 95.56 157 VAL A N 1
ATOM 1164 C CA . VAL A 1 157 ? 7.299 -3.638 -9.032 1.00 95.56 157 VAL A CA 1
ATOM 1165 C C . VAL A 1 157 ? 6.300 -4.172 -8.002 1.00 95.56 157 VAL A C 1
ATOM 1167 O O . VAL A 1 157 ? 6.343 -5.353 -7.658 1.00 95.56 157 VAL A O 1
ATOM 1170 N N . LEU A 1 158 ? 5.363 -3.335 -7.540 1.00 95.56 158 LEU A N 1
ATOM 1171 C CA . LEU A 1 158 ? 4.290 -3.781 -6.648 1.00 95.56 158 LEU A CA 1
ATOM 1172 C C . LEU A 1 158 ? 3.376 -4.805 -7.324 1.00 95.56 158 LEU A C 1
ATOM 1174 O O . LEU A 1 158 ? 3.053 -5.808 -6.694 1.00 95.56 158 LEU A O 1
ATOM 1178 N N . LEU A 1 159 ? 3.012 -4.589 -8.593 1.00 96.44 159 LEU A N 1
ATOM 1179 C CA . LEU A 1 159 ? 2.217 -5.523 -9.389 1.00 96.44 159 LEU A CA 1
ATOM 1180 C C . LEU A 1 159 ? 2.909 -6.885 -9.501 1.00 96.44 159 LEU A C 1
ATOM 1182 O O . LEU A 1 159 ? 2.293 -7.903 -9.212 1.00 96.44 159 LEU A O 1
ATOM 1186 N N . ALA A 1 160 ? 4.197 -6.908 -9.846 1.00 96.44 160 ALA A N 1
ATOM 1187 C CA . ALA A 1 160 ? 4.979 -8.138 -9.946 1.00 96.44 160 ALA A CA 1
ATOM 1188 C C . ALA A 1 160 ? 5.071 -8.888 -8.605 1.00 96.44 160 ALA A C 1
ATOM 1190 O O . ALA A 1 160 ? 5.045 -10.116 -8.586 1.00 96.44 160 ALA A O 1
ATOM 1191 N N . ARG A 1 161 ? 5.121 -8.160 -7.480 1.00 94.69 161 ARG A N 1
ATOM 1192 C CA . ARG A 1 161 ? 5.114 -8.755 -6.136 1.00 94.69 161 ARG A CA 1
ATOM 1193 C C . ARG A 1 161 ? 3.796 -9.452 -5.804 1.00 94.69 161 ARG A C 1
ATOM 1195 O O . ARG A 1 161 ? 3.819 -10.515 -5.193 1.00 94.69 161 ARG A O 1
ATOM 1202 N N . ILE A 1 162 ? 2.660 -8.835 -6.127 1.00 94.44 162 ILE A N 1
ATOM 1203 C CA . ILE A 1 162 ? 1.333 -9.362 -5.757 1.00 94.44 162 ILE A CA 1
ATOM 1204 C C . ILE A 1 162 ? 0.764 -10.335 -6.796 1.00 94.44 162 ILE A C 1
ATOM 1206 O O . ILE A 1 162 ? -0.056 -11.181 -6.448 1.00 94.44 162 ILE A O 1
ATOM 1210 N N . ALA A 1 163 ? 1.197 -10.212 -8.052 1.00 94.19 163 ALA A N 1
ATOM 1211 C CA . ALA A 1 163 ? 0.762 -11.002 -9.194 1.00 94.19 163 ALA A CA 1
ATOM 1212 C C . ALA A 1 163 ? 1.996 -11.410 -10.033 1.00 94.19 163 ALA A C 1
ATOM 1214 O O . ALA A 1 163 ? 2.325 -10.755 -11.030 1.00 94.19 163 ALA A O 1
ATOM 1215 N N . PRO A 1 164 ? 2.694 -12.502 -9.646 1.00 93.12 164 PRO A N 1
ATOM 1216 C CA . PRO A 1 164 ? 3.964 -12.921 -10.256 1.00 93.12 164 PRO A CA 1
ATOM 1217 C C . PRO A 1 164 ? 3.908 -13.190 -11.764 1.00 93.12 164 PRO A C 1
ATOM 1219 O O . PRO A 1 164 ? 4.932 -13.138 -12.442 1.00 93.12 164 PRO A O 1
ATOM 1222 N N . THR A 1 165 ? 2.716 -13.412 -12.321 1.00 94.75 165 THR A N 1
ATOM 1223 C CA . THR A 1 165 ? 2.475 -13.524 -13.769 1.00 94.75 165 THR A CA 1
ATOM 1224 C C . THR A 1 165 ? 2.950 -12.296 -14.554 1.00 94.75 165 THR A C 1
ATOM 1226 O O . THR A 1 165 ? 3.297 -12.419 -15.727 1.00 94.75 165 THR A O 1
ATOM 1229 N N . HIS A 1 166 ? 3.024 -11.122 -13.920 1.00 94.31 166 HIS A N 1
ATOM 1230 C CA . HIS A 1 166 ? 3.494 -9.883 -14.543 1.00 94.31 166 HIS A CA 1
ATOM 1231 C C . HIS A 1 166 ? 5.012 -9.663 -14.426 1.00 94.31 166 HIS A C 1
ATOM 1233 O O . HIS A 1 166 ? 5.534 -8.738 -15.049 1.00 94.31 166 HIS A O 1
ATOM 1239 N N . LEU A 1 167 ? 5.745 -10.498 -13.676 1.00 94.88 167 LEU A N 1
ATOM 1240 C CA . LEU A 1 167 ? 7.165 -10.281 -13.363 1.00 94.88 167 LEU A CA 1
ATOM 1241 C C . LEU A 1 167 ? 8.032 -10.107 -14.618 1.00 94.88 167 LEU A C 1
ATOM 1243 O O . LEU A 1 167 ? 8.851 -9.189 -14.681 1.00 94.88 167 LEU A O 1
ATOM 1247 N N . ALA A 1 168 ? 7.818 -10.937 -15.641 1.00 93.25 168 ALA A N 1
ATOM 1248 C CA . ALA A 1 168 ? 8.585 -10.875 -16.883 1.00 93.25 168 ALA A CA 1
ATOM 1249 C C . ALA A 1 168 ? 8.300 -9.594 -17.691 1.00 93.25 168 ALA A C 1
ATOM 1251 O O . ALA A 1 168 ? 9.229 -8.973 -18.215 1.00 93.25 168 ALA A O 1
ATOM 1252 N N . SER A 1 169 ? 7.032 -9.167 -17.783 1.00 92.88 169 SER A N 1
ATOM 1253 C CA . SER A 1 169 ? 6.667 -7.971 -18.559 1.00 92.88 169 SER A CA 1
ATOM 1254 C C . SER A 1 169 ? 7.118 -6.686 -17.860 1.00 92.88 169 SER A C 1
ATOM 1256 O O . SER A 1 169 ? 7.669 -5.793 -18.508 1.00 92.88 169 SER A O 1
ATOM 1258 N N . VAL A 1 170 ? 6.973 -6.630 -16.531 1.00 94.44 170 VAL A N 1
ATOM 1259 C CA . VAL A 1 170 ? 7.453 -5.521 -15.699 1.00 94.44 170 VAL A CA 1
ATOM 1260 C C . VAL A 1 170 ? 8.963 -5.390 -15.815 1.00 94.44 170 VAL A C 1
ATOM 1262 O O . VAL A 1 170 ? 9.455 -4.296 -16.082 1.00 94.44 170 VAL A O 1
ATOM 1265 N N . THR A 1 171 ? 9.695 -6.498 -15.680 1.00 94.56 171 THR A N 1
ATOM 1266 C CA . THR A 1 171 ? 11.160 -6.503 -15.777 1.00 94.56 171 THR A CA 1
ATOM 1267 C C . THR A 1 171 ? 11.640 -5.940 -17.106 1.00 94.56 171 THR A C 1
ATOM 1269 O O . THR A 1 171 ? 12.470 -5.034 -17.120 1.00 94.56 171 THR A O 1
ATOM 1272 N N . ARG A 1 172 ? 11.056 -6.394 -18.221 1.00 91.94 172 ARG A N 1
ATOM 1273 C CA . ARG A 1 172 ? 11.406 -5.897 -19.557 1.00 91.94 172 ARG A CA 1
ATOM 1274 C C . ARG A 1 172 ? 11.228 -4.382 -19.671 1.00 91.94 172 ARG A C 1
ATOM 1276 O O . ARG A 1 172 ? 12.135 -3.693 -20.129 1.00 91.94 172 ARG A O 1
ATOM 1283 N N . LYS A 1 173 ? 10.084 -3.855 -19.224 1.00 90.25 173 LYS A N 1
ATOM 1284 C CA . LYS A 1 173 ? 9.795 -2.415 -19.300 1.00 90.25 173 LYS A CA 1
ATOM 1285 C C . LYS A 1 173 ? 10.699 -1.598 -18.374 1.00 90.25 173 LYS A C 1
ATOM 1287 O O . LYS A 1 173 ? 11.168 -0.543 -18.771 1.00 90.25 173 LYS A O 1
ATOM 1292 N N . VAL A 1 174 ? 10.979 -2.083 -17.160 1.00 89.25 174 VAL A N 1
ATOM 1293 C CA . VAL A 1 174 ? 11.869 -1.400 -16.198 1.00 89.25 174 VAL A CA 1
ATOM 1294 C C . VAL A 1 174 ? 13.314 -1.337 -16.702 1.00 89.25 174 VAL A C 1
ATOM 1296 O O . VAL A 1 174 ? 14.001 -0.354 -16.429 1.00 89.25 174 VAL A O 1
ATOM 1299 N N . LEU A 1 175 ? 13.773 -2.361 -17.426 1.00 88.81 175 LEU A N 1
ATOM 1300 C CA . LEU A 1 175 ? 15.114 -2.413 -18.019 1.00 88.81 175 LEU A CA 1
ATOM 1301 C C . LEU A 1 175 ? 15.224 -1.655 -19.349 1.00 88.81 175 LEU A C 1
ATOM 1303 O O . LEU A 1 175 ? 16.334 -1.459 -19.827 1.00 88.81 175 LEU A O 1
ATOM 1307 N N . THR A 1 176 ? 14.112 -1.201 -19.934 1.00 84.44 176 THR A N 1
ATOM 1308 C CA . THR A 1 176 ? 14.146 -0.361 -21.137 1.00 84.44 176 THR A CA 1
ATOM 1309 C C . THR A 1 176 ? 14.391 1.096 -20.719 1.00 84.44 176 THR A C 1
ATOM 1311 O O . THR A 1 176 ? 13.573 1.658 -19.982 1.00 84.44 176 THR A O 1
ATOM 1314 N N . PRO A 1 177 ? 15.507 1.726 -21.128 1.00 67.94 177 PRO A N 1
ATOM 1315 C CA . PRO A 1 177 ? 15.830 3.084 -20.721 1.00 67.94 177 PRO A CA 1
ATOM 1316 C C . PRO A 1 177 ? 14.964 4.074 -21.513 1.00 67.94 177 PRO A C 1
ATOM 1318 O O . PRO A 1 177 ? 15.254 4.404 -22.656 1.00 67.94 177 PRO A O 1
ATOM 1321 N N . GLU A 1 178 ? 13.876 4.551 -20.906 1.00 67.62 178 GLU A N 1
ATOM 1322 C CA . GLU A 1 178 ? 13.024 5.601 -21.477 1.00 67.62 178 GLU A CA 1
ATOM 1323 C C . GLU A 1 178 ? 13.111 6.888 -20.642 1.00 67.62 178 GLU A C 1
ATOM 1325 O O . GLU A 1 178 ? 12.683 6.919 -19.484 1.00 67.62 178 GLU A O 1
ATOM 1330 N N . GLY A 1 179 ? 13.601 7.970 -21.256 1.00 66.44 179 GLY A N 1
ATOM 1331 C CA . GLY A 1 179 ? 13.614 9.315 -20.671 1.00 66.44 179 GLY A CA 1
ATOM 1332 C C . GLY A 1 179 ? 14.587 9.499 -19.501 1.00 66.44 179 GLY A C 1
ATOM 1333 O O . GLY A 1 179 ? 15.553 8.757 -19.337 1.00 66.44 179 GLY A O 1
ATOM 1334 N N . GLU A 1 180 ? 14.346 10.527 -18.684 1.00 65.06 180 GLU A N 1
ATOM 1335 C CA . GLU A 1 180 ? 15.190 10.841 -17.529 1.00 65.06 180 GLU A CA 1
ATOM 1336 C C . GLU A 1 180 ? 14.989 9.810 -16.402 1.00 65.06 180 GLU A C 1
ATOM 1338 O O . GLU A 1 180 ? 13.899 9.647 -15.842 1.00 65.06 180 GLU A O 1
ATOM 1343 N N . VAL A 1 181 ? 16.056 9.085 -16.057 1.00 66.81 181 VAL A N 1
ATOM 1344 C CA . VAL A 1 181 ? 16.028 8.025 -15.044 1.00 66.81 181 VAL A CA 1
ATOM 1345 C C . VAL A 1 181 ? 16.678 8.504 -13.751 1.00 66.81 181 VAL A C 1
ATOM 1347 O O . VAL A 1 181 ? 17.885 8.722 -13.671 1.00 66.81 181 VAL A O 1
ATOM 1350 N N . THR A 1 182 ? 15.897 8.551 -12.672 1.00 75.69 182 THR A N 1
ATOM 1351 C CA . THR A 1 182 ? 16.441 8.630 -11.312 1.00 75.69 182 THR A CA 1
ATOM 1352 C C . THR A 1 182 ? 17.167 7.325 -10.959 1.00 75.69 182 THR A C 1
ATOM 1354 O O . THR A 1 182 ? 16.572 6.354 -10.485 1.00 75.69 182 THR A O 1
ATOM 1357 N N . THR A 1 183 ? 18.481 7.292 -11.196 1.00 78.88 183 THR A N 1
ATOM 1358 C CA . THR A 1 183 ? 19.313 6.074 -11.137 1.00 78.88 183 THR A CA 1
ATOM 1359 C C . THR A 1 183 ? 19.211 5.307 -9.820 1.00 78.88 183 THR A C 1
ATOM 1361 O O . THR A 1 183 ? 19.147 4.079 -9.821 1.00 78.88 183 THR A O 1
ATOM 1364 N N . ARG A 1 184 ? 19.100 6.008 -8.683 1.00 80.75 184 ARG A N 1
ATOM 1365 C CA . ARG A 1 184 ? 18.916 5.377 -7.366 1.00 80.75 184 ARG A CA 1
ATOM 1366 C C . ARG A 1 184 ? 17.606 4.590 -7.268 1.00 80.75 184 ARG A C 1
ATOM 1368 O O . ARG A 1 184 ? 17.632 3.423 -6.888 1.00 80.75 184 ARG A O 1
ATOM 1375 N N . ALA A 1 185 ? 16.475 5.221 -7.592 1.00 81.75 185 ALA A N 1
ATOM 1376 C CA . ALA A 1 185 ? 15.153 4.596 -7.488 1.00 81.75 185 ALA A CA 1
ATOM 1377 C C . ALA A 1 185 ? 14.988 3.456 -8.505 1.00 81.75 185 ALA A C 1
ATOM 1379 O O . ALA A 1 185 ? 14.416 2.408 -8.195 1.00 81.75 185 ALA A O 1
ATOM 1380 N N . TRP A 1 186 ? 15.554 3.635 -9.700 1.00 88.88 186 TRP A N 1
ATOM 1381 C CA . TRP A 1 186 ? 15.634 2.584 -10.707 1.00 88.88 186 TRP A CA 1
ATOM 1382 C C . TRP A 1 186 ? 16.452 1.380 -10.218 1.00 88.88 186 TRP A C 1
ATOM 1384 O O . TRP A 1 186 ? 15.948 0.261 -10.224 1.00 88.88 186 TRP A O 1
ATOM 1394 N N . GLY A 1 187 ? 17.661 1.598 -9.688 1.00 87.69 187 GLY A N 1
ATOM 1395 C CA . GLY A 1 187 ? 18.507 0.521 -9.165 1.00 87.69 187 GLY A CA 1
ATOM 1396 C C . GLY A 1 187 ? 17.867 -0.259 -8.008 1.00 87.69 187 GLY A C 1
ATOM 1397 O O . GLY A 1 187 ? 18.005 -1.482 -7.936 1.00 87.69 187 GLY A O 1
ATOM 1398 N N . SER A 1 188 ? 17.121 0.417 -7.127 1.00 88.75 188 SER A N 1
ATOM 1399 C CA . SER A 1 188 ? 16.298 -0.246 -6.104 1.00 88.75 188 SER A CA 1
ATOM 1400 C C . SER A 1 188 ? 15.211 -1.129 -6.723 1.00 88.75 188 SER A C 1
ATOM 1402 O O . SER A 1 188 ? 15.075 -2.276 -6.312 1.00 88.75 188 SER A O 1
ATOM 1404 N N . SER A 1 189 ? 14.509 -0.637 -7.748 1.00 91.38 189 SER A N 1
ATOM 1405 C CA . SER A 1 189 ? 13.473 -1.400 -8.463 1.00 91.38 189 SER A CA 1
ATOM 1406 C C . SER A 1 189 ? 14.049 -2.657 -9.124 1.00 91.38 189 SER A C 1
ATOM 1408 O O . SER A 1 189 ? 13.488 -3.736 -8.981 1.00 91.38 189 SER A O 1
ATOM 1410 N N . VAL A 1 190 ? 15.208 -2.549 -9.783 1.00 92.19 190 VAL A N 1
ATOM 1411 C CA . VAL A 1 190 ? 15.912 -3.698 -10.386 1.00 92.19 190 VAL A CA 1
ATOM 1412 C C . VAL A 1 190 ? 16.308 -4.732 -9.330 1.00 92.19 190 VAL A C 1
ATOM 1414 O O . VAL A 1 190 ? 16.124 -5.927 -9.538 1.00 92.19 190 VAL A O 1
ATOM 1417 N N . THR A 1 191 ? 16.821 -4.283 -8.182 1.00 91.38 191 THR A N 1
ATOM 1418 C CA . THR A 1 191 ? 17.212 -5.185 -7.084 1.00 91.38 191 THR A CA 1
ATOM 1419 C C . THR A 1 191 ? 15.993 -5.918 -6.517 1.00 91.38 191 THR A C 1
ATOM 1421 O O . THR A 1 191 ? 16.067 -7.101 -6.201 1.00 91.38 191 THR A O 1
ATOM 1424 N N . GLU A 1 192 ? 14.862 -5.220 -6.409 1.00 92.38 192 GLU A N 1
ATOM 1425 C CA . GLU A 1 192 ? 13.592 -5.783 -5.949 1.00 92.38 192 GLU A CA 1
ATOM 1426 C C . GLU A 1 192 ? 13.010 -6.792 -6.950 1.00 92.38 192 GLU A C 1
ATOM 1428 O O . GLU A 1 192 ? 12.516 -7.834 -6.540 1.00 92.38 192 GLU A O 1
ATOM 1433 N N . LEU A 1 193 ? 13.119 -6.544 -8.259 1.00 94.50 193 LEU A N 1
ATOM 1434 C CA . LEU A 1 193 ? 12.745 -7.525 -9.286 1.00 94.50 193 LEU A CA 1
ATOM 1435 C C . LEU A 1 193 ? 13.642 -8.769 -9.240 1.00 94.50 193 LEU A C 1
ATOM 1437 O O . LEU A 1 193 ? 13.140 -9.891 -9.283 1.00 94.50 193 LEU A O 1
ATOM 1441 N N . ALA A 1 194 ? 14.956 -8.582 -9.095 1.00 93.25 194 ALA A N 1
ATOM 1442 C CA . ALA A 1 194 ? 15.909 -9.683 -8.987 1.00 93.25 194 ALA A CA 1
ATOM 1443 C C . ALA A 1 194 ? 15.643 -10.559 -7.753 1.00 93.25 194 ALA A C 1
ATOM 1445 O O . ALA A 1 194 ? 15.691 -11.783 -7.847 1.00 93.25 194 ALA A O 1
ATOM 1446 N N . SER A 1 195 ? 15.292 -9.963 -6.606 1.00 92.25 195 SER A N 1
ATOM 1447 C CA . SER A 1 195 ? 14.941 -10.731 -5.401 1.00 92.25 195 SER A CA 1
ATOM 1448 C C . SER A 1 195 ? 13.623 -11.503 -5.530 1.00 92.25 195 SER A C 1
ATOM 1450 O O . SER A 1 195 ? 13.408 -12.459 -4.789 1.00 92.25 195 SER A O 1
ATOM 1452 N N . MET A 1 196 ? 12.767 -11.135 -6.489 1.00 94.12 196 MET A N 1
ATOM 1453 C CA . MET A 1 196 ? 11.576 -11.898 -6.882 1.00 94.12 196 MET A CA 1
ATOM 1454 C C . MET A 1 196 ? 11.876 -12.987 -7.928 1.00 94.12 196 MET A C 1
ATOM 1456 O O . MET A 1 196 ? 10.957 -13.679 -8.359 1.00 94.12 196 MET A O 1
ATOM 1460 N N . GLY A 1 197 ? 13.140 -13.159 -8.330 1.00 91.62 197 GLY A N 1
ATOM 1461 C CA . GLY A 1 197 ? 13.572 -14.172 -9.296 1.00 91.62 197 GLY A CA 1
ATOM 1462 C C . GLY A 1 197 ? 13.530 -13.720 -10.756 1.00 91.62 197 GLY A C 1
ATOM 1463 O O . GLY A 1 197 ? 13.602 -14.562 -11.648 1.00 91.62 197 GLY A O 1
ATOM 1464 N N . ALA A 1 198 ? 13.405 -12.417 -11.029 1.00 92.50 198 ALA A N 1
ATOM 1465 C CA . ALA A 1 198 ? 13.522 -11.920 -12.395 1.00 92.50 198 ALA A CA 1
ATOM 1466 C C . ALA A 1 198 ? 14.957 -12.073 -12.916 1.00 92.50 198 ALA A C 1
ATOM 1468 O O . ALA A 1 198 ? 15.914 -11.679 -12.245 1.00 92.50 198 ALA A O 1
ATOM 1469 N N . ASP A 1 199 ? 15.100 -12.564 -14.147 1.00 90.31 199 ASP A N 1
ATOM 1470 C CA . ASP A 1 199 ? 16.370 -12.482 -14.862 1.00 90.31 199 ASP A CA 1
ATOM 1471 C C . ASP A 1 199 ? 16.593 -11.043 -15.340 1.00 90.31 199 ASP A C 1
ATOM 1473 O O . ASP A 1 199 ? 15.990 -10.573 -16.308 1.00 90.31 199 ASP A O 1
ATOM 1477 N N . VAL A 1 200 ? 17.438 -10.327 -14.601 1.00 92.00 200 VAL A N 1
ATOM 1478 C CA . VAL A 1 200 ? 17.825 -8.947 -14.905 1.00 92.00 200 VAL A CA 1
ATOM 1479 C C . VAL A 1 200 ? 19.220 -8.854 -15.517 1.00 92.00 200 VAL A C 1
ATOM 1481 O O . VAL A 1 200 ? 19.572 -7.798 -16.033 1.00 92.00 200 VAL A O 1
ATOM 1484 N N . ILE A 1 201 ? 20.029 -9.920 -15.463 1.00 90.50 201 ILE A N 1
ATOM 1485 C CA . ILE A 1 201 ? 21.463 -9.847 -15.778 1.00 90.50 201 ILE A CA 1
ATOM 1486 C C . ILE A 1 201 ? 21.672 -9.516 -17.251 1.00 90.50 201 ILE A C 1
ATOM 1488 O O . ILE A 1 201 ? 22.397 -8.572 -17.558 1.00 90.50 201 ILE A O 1
ATOM 1492 N N . LEU A 1 202 ? 20.994 -10.226 -18.156 1.00 87.25 202 LEU A N 1
ATOM 1493 C CA . LEU A 1 202 ? 21.140 -9.986 -19.594 1.00 87.25 202 LEU A CA 1
ATOM 1494 C C . LEU A 1 202 ? 20.734 -8.560 -19.986 1.00 87.25 202 LEU A C 1
ATOM 1496 O O . LEU A 1 202 ? 21.426 -7.915 -20.769 1.00 87.25 202 LEU A O 1
ATOM 1500 N N . GLY A 1 203 ? 19.654 -8.038 -19.400 1.00 88.25 203 GLY A N 1
ATOM 1501 C CA . GLY A 1 203 ? 19.233 -6.660 -19.655 1.00 88.25 203 GLY A CA 1
ATOM 1502 C C . GLY A 1 203 ? 20.184 -5.621 -19.054 1.00 88.25 203 GLY A C 1
ATOM 1503 O O . GLY A 1 203 ? 20.418 -4.587 -19.667 1.00 88.25 203 GLY A O 1
ATOM 1504 N N . LEU A 1 204 ? 20.783 -5.896 -17.890 1.00 90.75 204 LEU A N 1
ATOM 1505 C CA . LEU A 1 204 ? 21.804 -5.023 -17.304 1.00 90.75 204 LEU A CA 1
ATOM 1506 C C . LEU A 1 204 ? 23.091 -4.999 -18.133 1.00 90.75 204 LEU A C 1
ATOM 1508 O O . LEU A 1 204 ? 23.664 -3.929 -18.290 1.00 90.75 204 LEU A O 1
ATOM 1512 N N . VAL A 1 205 ? 23.526 -6.139 -18.677 1.00 90.06 205 VAL A N 1
ATOM 1513 C CA . VAL A 1 205 ? 24.684 -6.209 -19.585 1.00 90.06 205 VAL A CA 1
ATOM 1514 C C . VAL A 1 205 ? 24.412 -5.413 -20.859 1.00 90.06 205 VAL A C 1
ATOM 1516 O O . VAL A 1 205 ? 25.212 -4.554 -21.210 1.00 90.06 205 VAL A O 1
ATOM 1519 N N . ALA A 1 206 ? 23.240 -5.592 -21.474 1.00 89.75 206 ALA A N 1
ATOM 1520 C CA . ALA A 1 206 ? 22.854 -4.817 -22.652 1.00 89.75 206 ALA A CA 1
ATOM 1521 C C . ALA A 1 206 ? 22.882 -3.296 -22.399 1.00 89.75 206 ALA A C 1
ATOM 1523 O O . ALA A 1 206 ? 23.318 -2.541 -23.258 1.00 89.75 206 ALA A O 1
ATOM 1524 N N . LEU A 1 207 ? 22.474 -2.843 -21.208 1.00 89.44 207 LEU A N 1
ATOM 1525 C CA . LEU A 1 207 ? 22.555 -1.429 -20.818 1.00 89.44 207 LEU A CA 1
ATOM 1526 C C . LEU A 1 207 ? 23.990 -0.932 -20.603 1.00 89.44 207 LEU A C 1
ATOM 1528 O O . LEU A 1 207 ? 24.254 0.251 -20.793 1.00 89.44 207 LEU A O 1
ATOM 1532 N N . ILE A 1 208 ? 24.903 -1.792 -20.148 1.00 89.25 208 ILE A N 1
ATOM 1533 C CA . ILE A 1 208 ? 26.318 -1.436 -19.959 1.00 89.25 208 ILE A CA 1
ATOM 1534 C C . ILE A 1 208 ? 26.990 -1.224 -21.318 1.00 89.25 208 ILE A C 1
ATOM 1536 O O . ILE A 1 208 ? 27.753 -0.267 -21.463 1.00 89.25 208 ILE A O 1
ATOM 1540 N N . ASP A 1 209 ? 26.668 -2.086 -22.284 1.00 89.69 209 ASP A N 1
ATOM 1541 C CA . ASP A 1 209 ? 27.248 -2.086 -23.629 1.00 89.69 209 ASP A CA 1
ATOM 1542 C C . ASP A 1 209 ? 26.591 -1.056 -24.571 1.00 89.69 209 ASP A C 1
ATOM 1544 O O . ASP A 1 209 ? 27.138 -0.740 -25.627 1.00 89.69 209 ASP A O 1
ATOM 1548 N N . ASP A 1 210 ? 25.436 -0.497 -24.199 1.00 87.19 210 ASP A N 1
ATOM 1549 C CA . ASP A 1 210 ? 24.759 0.551 -24.964 1.00 87.19 210 ASP A CA 1
ATOM 1550 C C . ASP A 1 210 ? 25.440 1.917 -24.768 1.00 87.19 210 ASP A C 1
ATOM 1552 O O . ASP A 1 210 ? 25.196 2.650 -23.803 1.00 87.19 210 ASP A O 1
ATOM 1556 N N . GLU A 1 211 ? 26.289 2.289 -25.726 1.00 85.44 211 GLU A N 1
ATOM 1557 C CA . GLU A 1 211 ? 27.009 3.565 -25.725 1.00 85.44 211 GLU A CA 1
ATOM 1558 C C . GLU A 1 211 ? 26.090 4.793 -25.775 1.00 85.44 211 GLU A C 1
ATOM 1560 O O . GLU A 1 211 ? 26.494 5.867 -25.323 1.00 85.44 211 GLU A O 1
ATOM 1565 N N . THR A 1 212 ? 24.859 4.637 -26.273 1.00 85.44 212 THR A N 1
ATOM 1566 C CA . THR A 1 212 ? 23.866 5.718 -26.362 1.00 85.44 212 THR A CA 1
ATOM 1567 C C . THR A 1 212 ? 23.129 5.952 -25.045 1.00 85.44 212 THR A C 1
ATOM 1569 O O . THR A 1 212 ? 22.526 7.009 -24.846 1.00 85.44 212 THR A O 1
ATOM 1572 N N . CYS A 1 213 ? 23.210 4.994 -24.118 1.00 83.06 213 CYS A N 1
ATOM 1573 C CA . CYS A 1 213 ? 22.610 5.098 -22.801 1.00 83.06 213 CYS A CA 1
ATOM 1574 C C . CYS A 1 213 ? 23.382 6.088 -21.910 1.00 83.06 213 CYS A C 1
ATOM 1576 O O . CYS A 1 213 ? 24.614 6.169 -21.941 1.00 83.06 213 CYS A O 1
ATOM 1578 N N . ASP A 1 214 ? 22.652 6.822 -21.066 1.00 85.44 214 ASP A N 1
ATOM 1579 C CA . ASP A 1 214 ? 23.234 7.773 -20.118 1.00 85.44 214 ASP A CA 1
ATOM 1580 C C . ASP A 1 214 ? 24.299 7.102 -19.232 1.00 85.44 214 ASP A C 1
ATOM 1582 O O . ASP A 1 214 ? 24.066 6.057 -18.617 1.00 85.44 214 ASP A O 1
ATOM 1586 N N . TYR A 1 215 ? 25.470 7.736 -19.114 1.00 85.69 215 TYR A N 1
ATOM 1587 C CA . TYR A 1 215 ? 26.611 7.202 -18.364 1.00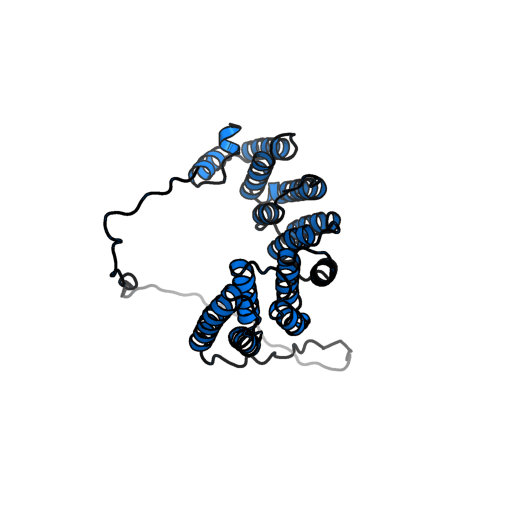 85.69 215 TYR A CA 1
ATOM 1588 C C . TYR A 1 215 ? 26.249 6.778 -16.930 1.00 85.69 215 TYR A C 1
ATOM 1590 O O . TYR A 1 215 ? 26.741 5.757 -16.440 1.00 85.69 215 TYR A O 1
ATOM 1598 N N . ARG A 1 216 ? 25.372 7.522 -16.239 1.00 85.38 216 ARG A N 1
ATOM 1599 C CA . ARG A 1 216 ? 24.958 7.188 -14.868 1.00 85.38 216 ARG A CA 1
ATOM 1600 C C . ARG A 1 216 ? 24.080 5.942 -14.843 1.00 85.38 216 ARG A C 1
ATOM 1602 O O . ARG A 1 216 ? 24.168 5.176 -13.879 1.00 85.38 216 ARG A O 1
ATOM 1609 N N . VAL A 1 217 ? 23.257 5.721 -15.868 1.00 84.62 217 VAL A N 1
ATOM 1610 C CA . VAL A 1 217 ? 22.471 4.488 -16.025 1.00 84.62 217 VAL A CA 1
ATOM 1611 C C . VAL A 1 217 ? 23.405 3.300 -16.234 1.00 84.62 217 VAL A C 1
ATOM 1613 O O . VAL A 1 217 ? 23.300 2.337 -15.476 1.00 84.62 217 VAL A O 1
ATOM 1616 N N . ARG A 1 218 ? 24.391 3.403 -17.136 1.00 88.12 218 ARG A N 1
ATOM 1617 C CA . ARG A 1 218 ? 25.382 2.331 -17.371 1.00 88.12 218 ARG A CA 1
ATOM 1618 C C . ARG A 1 218 ? 26.188 1.990 -16.116 1.00 88.12 218 ARG A C 1
ATOM 1620 O O . ARG A 1 218 ? 26.312 0.826 -15.745 1.00 88.12 218 ARG A O 1
ATOM 1627 N N . MET A 1 219 ? 26.673 3.006 -15.396 1.00 88.06 219 MET A N 1
ATOM 1628 C CA . MET A 1 219 ? 27.383 2.815 -14.122 1.00 88.06 219 MET A CA 1
ATOM 1629 C C . MET A 1 219 ? 26.504 2.139 -13.067 1.00 88.06 219 MET A C 1
ATOM 1631 O O . MET A 1 219 ? 26.953 1.237 -12.359 1.00 88.06 219 MET A O 1
ATOM 1635 N N . THR A 1 220 ? 25.239 2.552 -12.965 1.00 87.44 220 THR A N 1
ATOM 1636 C CA . THR A 1 220 ? 24.289 1.931 -12.034 1.00 87.44 220 THR A CA 1
ATOM 1637 C C . THR A 1 220 ? 23.988 0.492 -12.447 1.00 87.44 220 THR A C 1
ATOM 1639 O O . THR A 1 220 ? 23.903 -0.373 -11.580 1.00 87.44 220 THR A O 1
ATOM 1642 N N . ALA A 1 221 ? 23.874 0.208 -13.746 1.00 86.44 221 ALA A N 1
ATOM 1643 C CA . ALA A 1 221 ? 23.672 -1.141 -14.259 1.00 86.44 221 ALA A CA 1
ATOM 1644 C C . ALA A 1 221 ? 24.848 -2.064 -13.898 1.00 86.44 221 ALA A C 1
ATOM 1646 O O . ALA A 1 221 ? 24.622 -3.149 -13.361 1.00 86.44 221 ALA A O 1
ATOM 1647 N N . GLY A 1 222 ? 26.090 -1.590 -14.061 1.00 86.75 222 GLY A N 1
ATOM 1648 C CA . GLY A 1 222 ? 27.297 -2.300 -13.621 1.00 86.75 222 GLY A CA 1
ATOM 1649 C C . GLY A 1 222 ? 27.306 -2.593 -12.118 1.00 86.75 222 GLY A C 1
ATOM 1650 O O . GLY A 1 222 ? 27.501 -3.738 -11.705 1.00 86.75 222 GLY A O 1
ATOM 1651 N N . GLN A 1 223 ? 27.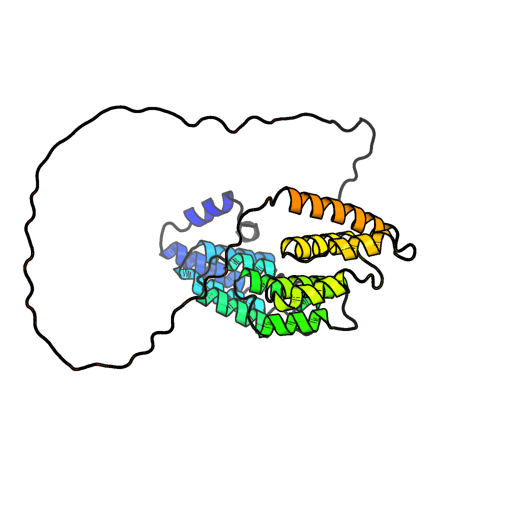004 -1.589 -11.287 1.00 87.56 223 GLN A N 1
ATOM 1652 C CA . GLN A 1 223 ? 26.890 -1.767 -9.832 1.00 87.56 223 GLN A CA 1
ATOM 1653 C C . GLN A 1 223 ? 25.826 -2.810 -9.460 1.00 87.56 223 GLN A C 1
ATOM 1655 O O . GLN A 1 223 ? 26.058 -3.658 -8.599 1.00 87.56 223 GLN A O 1
ATOM 1660 N N . ARG A 1 224 ? 24.653 -2.768 -10.107 1.00 87.88 224 ARG A N 1
ATOM 1661 C CA . ARG A 1 224 ? 23.550 -3.696 -9.817 1.00 87.88 224 ARG A CA 1
ATOM 1662 C C . ARG A 1 224 ? 23.836 -5.108 -10.307 1.00 87.88 224 ARG A C 1
ATOM 1664 O O . ARG A 1 224 ? 23.508 -6.037 -9.580 1.00 87.88 224 ARG A O 1
ATOM 1671 N N . SER A 1 225 ? 24.490 -5.271 -11.456 1.00 85.25 225 SER A N 1
ATOM 1672 C CA . SER A 1 225 ? 24.934 -6.578 -11.949 1.00 85.25 225 SER A CA 1
ATOM 1673 C C . SER A 1 225 ? 25.841 -7.273 -10.926 1.00 85.25 225 SER A C 1
ATOM 1675 O O . SER A 1 225 ? 25.583 -8.417 -10.547 1.00 85.25 225 SER A O 1
ATOM 1677 N N . SER A 1 226 ? 26.812 -6.542 -10.357 1.00 83.25 226 SER A N 1
ATOM 1678 C CA . SER A 1 226 ? 27.656 -7.060 -9.270 1.00 83.25 226 SER A CA 1
ATOM 1679 C C . SER A 1 226 ? 26.829 -7.493 -8.055 1.00 83.25 226 SER A C 1
ATOM 1681 O O . SER A 1 226 ? 26.981 -8.618 -7.583 1.00 83.25 226 SER A O 1
ATOM 1683 N N . CYS A 1 227 ? 25.909 -6.645 -7.576 1.00 83.19 227 CYS A N 1
ATOM 1684 C CA . CYS A 1 227 ? 25.070 -6.972 -6.418 1.00 83.19 227 CYS A CA 1
ATOM 1685 C C . CYS A 1 227 ? 24.167 -8.194 -6.653 1.00 83.19 227 CYS A C 1
ATOM 1687 O O . CYS A 1 227 ? 23.970 -8.992 -5.740 1.00 83.19 227 CYS A O 1
ATOM 1689 N N . VAL A 1 228 ? 23.598 -8.345 -7.852 1.00 82.75 228 VAL A N 1
ATOM 1690 C CA . VAL A 1 228 ? 22.732 -9.487 -8.188 1.00 82.75 228 VAL A CA 1
ATOM 1691 C C . VAL A 1 228 ? 23.546 -10.776 -8.273 1.00 82.75 228 VAL A C 1
ATOM 1693 O O . VAL A 1 228 ? 23.109 -11.806 -7.760 1.00 82.75 228 VAL A O 1
ATOM 1696 N N . HIS A 1 229 ? 24.757 -10.727 -8.829 1.00 81.81 229 HIS A N 1
ATOM 1697 C CA . HIS A 1 229 ? 25.669 -11.866 -8.786 1.00 81.81 229 HIS A CA 1
ATOM 1698 C C . HIS A 1 229 ? 26.058 -12.251 -7.355 1.00 81.81 229 HIS A C 1
ATOM 1700 O O . HIS A 1 229 ? 26.104 -13.439 -7.040 1.00 81.81 229 HIS A O 1
ATOM 1706 N N . ASP A 1 230 ? 26.298 -11.276 -6.477 1.00 77.75 230 ASP A N 1
ATOM 1707 C CA . ASP A 1 230 ? 26.568 -11.549 -5.066 1.00 77.75 230 ASP A CA 1
ATOM 1708 C C . ASP A 1 230 ? 25.358 -12.209 -4.390 1.00 77.75 230 ASP A C 1
ATOM 1710 O O . ASP A 1 230 ? 25.524 -13.220 -3.710 1.00 77.75 230 ASP A O 1
ATOM 1714 N N . LEU A 1 231 ? 24.138 -11.715 -4.634 1.00 70.19 231 LEU A N 1
ATOM 1715 C CA . LEU A 1 231 ? 22.901 -12.332 -4.136 1.00 70.19 231 LEU A CA 1
ATOM 1716 C C . LEU A 1 231 ? 22.765 -13.792 -4.593 1.00 70.19 231 LEU A C 1
ATOM 1718 O O . LEU A 1 231 ? 22.492 -14.663 -3.770 1.00 70.19 231 LEU A O 1
ATOM 1722 N N . ALA A 1 232 ? 23.018 -14.074 -5.874 1.00 71.38 232 ALA A N 1
ATOM 1723 C CA . ALA A 1 232 ? 22.958 -15.428 -6.422 1.00 71.38 232 ALA A CA 1
ATOM 1724 C C . ALA A 1 232 ? 24.021 -16.366 -5.820 1.00 71.38 232 ALA A C 1
ATOM 1726 O O . ALA A 1 232 ? 23.740 -17.538 -5.583 1.00 71.38 232 ALA A O 1
ATOM 1727 N N . ARG A 1 233 ? 25.230 -15.862 -5.522 1.00 70.81 233 ARG A N 1
ATOM 1728 C CA . ARG A 1 233 ? 26.297 -16.655 -4.882 1.00 70.81 233 ARG A CA 1
ATOM 1729 C C . ARG A 1 233 ? 26.000 -16.989 -3.418 1.00 70.81 233 ARG A C 1
ATOM 1731 O O . ARG A 1 233 ? 26.365 -18.070 -2.966 1.00 70.81 233 ARG A O 1
ATOM 1738 N N . HIS A 1 234 ? 25.344 -16.090 -2.684 1.00 62.78 234 HIS A N 1
ATOM 1739 C CA . HIS A 1 234 ? 24.981 -16.320 -1.278 1.00 62.78 234 HIS A CA 1
ATOM 1740 C C . HIS A 1 234 ? 23.699 -17.152 -1.123 1.00 62.78 234 HIS A C 1
ATOM 1742 O O . HIS A 1 234 ? 23.509 -17.795 -0.095 1.00 62.78 234 HIS A O 1
ATOM 1748 N N . ALA A 1 235 ? 22.848 -17.192 -2.149 1.00 59.09 235 ALA A N 1
ATOM 1749 C CA . ALA A 1 235 ? 21.651 -18.027 -2.212 1.00 59.09 235 ALA A CA 1
ATOM 1750 C C . ALA A 1 235 ? 21.936 -19.457 -2.728 1.00 59.09 235 ALA A C 1
ATOM 1752 O O . ALA A 1 235 ? 21.118 -19.996 -3.466 1.00 59.09 235 ALA A O 1
ATOM 1753 N N . GLY A 1 236 ? 23.092 -20.052 -2.380 1.00 38.28 236 GLY A N 1
ATOM 1754 C CA . GLY A 1 236 ? 23.557 -21.370 -2.856 1.00 38.28 236 GLY A CA 1
ATOM 1755 C C . GLY A 1 236 ? 22.479 -22.475 -2.874 1.00 38.28 236 GLY A C 1
ATOM 1756 O O . GLY A 1 236 ? 21.462 -22.348 -2.198 1.00 38.28 236 GLY A O 1
ATOM 1757 N N . PRO A 1 237 ? 22.673 -23.567 -3.642 1.00 42.53 237 PRO A N 1
ATOM 1758 C CA . PRO A 1 237 ? 21.600 -24.421 -4.162 1.00 42.53 237 PRO A CA 1
ATOM 1759 C C . PRO A 1 237 ? 20.784 -25.100 -3.051 1.00 42.53 237 PRO A C 1
ATOM 1761 O O . PRO A 1 237 ? 21.068 -26.221 -2.638 1.00 42.53 237 PRO A O 1
ATOM 1764 N N . ALA A 1 238 ? 19.735 -24.427 -2.586 1.00 37.31 238 ALA A N 1
ATOM 1765 C CA . ALA A 1 238 ? 18.762 -24.952 -1.645 1.00 37.31 238 ALA A CA 1
ATOM 1766 C C . ALA A 1 238 ? 17.458 -25.242 -2.396 1.00 37.31 238 ALA A C 1
ATOM 1768 O O . ALA A 1 238 ? 16.664 -24.351 -2.671 1.00 37.31 238 ALA A O 1
ATOM 1769 N N . HIS A 1 239 ? 17.294 -26.526 -2.718 1.00 33.28 239 HIS A N 1
ATOM 1770 C CA . HIS A 1 239 ? 16.051 -27.251 -2.970 1.00 33.28 239 HIS A CA 1
ATOM 1771 C C . HIS A 1 239 ? 15.013 -26.632 -3.921 1.00 33.28 239 HIS A C 1
ATOM 1773 O O . HIS A 1 239 ? 14.263 -25.720 -3.583 1.00 33.28 239 HIS A O 1
ATOM 1779 N N . HIS A 1 240 ? 14.819 -27.327 -5.047 1.00 33.84 240 HIS A N 1
ATOM 1780 C CA . HIS A 1 240 ? 13.490 -27.565 -5.602 1.00 33.84 240 HIS A CA 1
ATOM 1781 C C . HIS A 1 240 ? 12.510 -27.951 -4.479 1.00 33.84 240 HIS A C 1
ATOM 1783 O O . HIS A 1 240 ? 12.350 -29.125 -4.146 1.00 33.84 240 HIS A O 1
ATOM 1789 N N . VAL A 1 241 ? 11.819 -26.969 -3.905 1.00 34.44 241 VAL A N 1
ATOM 1790 C CA . VAL A 1 241 ? 10.527 -27.203 -3.269 1.00 34.44 241 VAL A CA 1
ATOM 1791 C C . VAL A 1 241 ? 9.548 -27.299 -4.424 1.00 34.44 241 VAL A C 1
ATOM 1793 O O . VAL A 1 241 ? 9.002 -26.308 -4.902 1.00 34.44 241 VAL A O 1
ATOM 1796 N N . GLY A 1 242 ? 9.407 -28.524 -4.932 1.00 29.09 242 GLY A N 1
ATOM 1797 C CA . GLY A 1 242 ? 8.297 -28.878 -5.793 1.00 29.09 242 GLY A CA 1
ATOM 1798 C C . GLY A 1 242 ? 7.014 -28.422 -5.113 1.00 29.09 242 GLY A C 1
ATOM 1799 O O . GLY A 1 242 ? 6.740 -28.785 -3.968 1.00 29.09 242 GLY A O 1
ATOM 1800 N N . ILE A 1 243 ? 6.254 -27.599 -5.826 1.00 30.56 243 ILE A N 1
ATOM 1801 C CA . ILE A 1 243 ? 4.857 -27.331 -5.526 1.00 30.56 243 ILE A CA 1
ATOM 1802 C C . ILE A 1 243 ? 4.185 -28.705 -5.478 1.00 30.56 243 ILE A C 1
ATOM 1804 O O . ILE A 1 243 ? 3.953 -29.328 -6.512 1.00 30.56 243 ILE A O 1
ATOM 1808 N N . ARG A 1 244 ? 3.942 -29.224 -4.272 1.00 26.94 244 ARG A N 1
ATOM 1809 C CA . ARG A 1 244 ? 3.026 -30.347 -4.081 1.00 26.94 244 ARG A CA 1
ATOM 1810 C C . ARG A 1 244 ? 1.646 -29.830 -4.489 1.00 26.94 244 ARG A C 1
ATOM 1812 O O . ARG A 1 244 ? 1.196 -28.861 -3.877 1.00 26.94 244 ARG A O 1
ATOM 1819 N N . PRO A 1 245 ? 0.974 -30.430 -5.482 1.00 31.89 245 PRO A N 1
ATOM 1820 C CA . PRO A 1 245 ? -0.425 -30.133 -5.717 1.00 31.89 245 PRO A CA 1
ATOM 1821 C C . PRO A 1 245 ? -1.206 -30.567 -4.476 1.00 31.89 245 PRO A C 1
ATOM 1823 O O . PRO A 1 245 ? -1.065 -31.696 -3.998 1.00 31.89 245 PRO A O 1
ATOM 1826 N N . ASP A 1 246 ? -1.986 -29.640 -3.939 1.00 28.56 246 ASP A N 1
ATOM 1827 C CA . ASP A 1 246 ? -2.929 -29.870 -2.856 1.00 28.56 246 ASP A CA 1
ATOM 1828 C C . ASP A 1 246 ? -4.030 -30.810 -3.372 1.00 28.56 246 ASP A C 1
ATOM 1830 O O . ASP A 1 246 ? -4.970 -30.395 -4.047 1.00 28.56 246 ASP A O 1
ATOM 1834 N N . HIS A 1 247 ? -3.887 -32.115 -3.127 1.00 32.94 247 HIS A N 1
ATOM 1835 C CA . HIS A 1 247 ? -4.966 -33.077 -3.345 1.00 32.94 247 HIS A CA 1
ATOM 1836 C C . HIS A 1 247 ? -5.973 -32.953 -2.194 1.00 32.94 247 HIS A C 1
ATOM 1838 O O . HIS A 1 247 ? -6.010 -33.761 -1.264 1.00 32.94 247 HIS A O 1
ATOM 1844 N N . ARG A 1 248 ? -6.827 -31.935 -2.280 1.00 32.97 248 ARG A N 1
ATOM 1845 C CA . ARG A 1 248 ? -8.136 -31.922 -1.627 1.00 32.97 248 ARG A CA 1
ATOM 1846 C C . ARG A 1 248 ? -9.212 -31.834 -2.690 1.00 32.97 248 ARG A C 1
ATOM 1848 O O . ARG A 1 248 ? -9.786 -30.783 -2.928 1.00 32.97 248 ARG A O 1
ATOM 1855 N N . ASP A 1 249 ? -9.486 -32.988 -3.280 1.00 31.86 249 ASP A N 1
ATOM 1856 C CA . ASP A 1 249 ? -10.764 -33.236 -3.925 1.00 31.86 249 ASP A CA 1
ATOM 1857 C C . ASP A 1 249 ? -11.245 -34.628 -3.499 1.00 31.86 249 ASP A C 1
ATOM 1859 O O . ASP A 1 249 ? -10.783 -35.665 -3.976 1.00 31.86 249 ASP A O 1
ATOM 1863 N N . ARG A 1 250 ? -12.102 -34.647 -2.478 1.00 29.89 250 ARG A N 1
ATOM 1864 C CA . ARG A 1 250 ? -12.959 -35.787 -2.141 1.00 29.89 250 ARG A CA 1
ATOM 1865 C C . ARG A 1 250 ? -14.329 -35.232 -1.787 1.00 29.89 250 ARG A C 1
ATOM 1867 O O . ARG A 1 250 ? -14.707 -35.156 -0.621 1.00 29.89 250 ARG A O 1
ATOM 1874 N N . SER A 1 251 ? -15.049 -34.839 -2.829 1.00 32.53 251 SER A N 1
ATOM 1875 C CA . SER A 1 251 ? -16.503 -34.843 -2.821 1.00 32.53 251 SER A CA 1
ATOM 1876 C C . SER A 1 251 ? -17.000 -36.281 -2.653 1.00 32.53 251 SER A C 1
ATOM 1878 O O . SER A 1 251 ? -16.688 -37.172 -3.439 1.00 32.53 251 SER A O 1
ATOM 1880 N N . GLU A 1 252 ? -17.672 -36.492 -1.528 1.00 30.88 252 GLU A N 1
ATOM 1881 C CA . GLU A 1 252 ? -18.947 -37.194 -1.363 1.00 30.88 252 GLU A CA 1
ATOM 1882 C C . GLU A 1 252 ? -19.433 -38.090 -2.519 1.00 30.88 252 GLU A C 1
ATOM 1884 O O . GLU A 1 252 ? -19.663 -37.615 -3.625 1.00 30.88 252 GLU A O 1
ATOM 1889 N N . LEU A 1 253 ? -19.716 -39.361 -2.202 1.00 29.70 253 LEU A N 1
ATOM 1890 C CA . LEU A 1 253 ? -21.002 -40.031 -2.467 1.00 29.70 253 LEU A CA 1
ATOM 1891 C C . LEU A 1 253 ? -21.112 -41.316 -1.594 1.00 29.70 253 LEU A C 1
ATOM 1893 O O . LEU A 1 253 ? -20.091 -41.853 -1.158 1.00 29.70 253 LEU A O 1
ATOM 1897 N N . PRO A 1 254 ? -22.340 -41.771 -1.264 1.00 39.88 254 PRO A N 1
ATOM 1898 C CA . PRO A 1 254 ? -22.659 -42.552 -0.069 1.00 39.88 254 PRO A CA 1
ATOM 1899 C C . PRO A 1 254 ? -22.645 -44.066 -0.302 1.00 39.88 254 PRO A C 1
ATOM 1901 O O . PRO A 1 254 ? -22.785 -44.557 -1.420 1.00 39.88 254 PRO A O 1
ATOM 1904 N N . SER A 1 255 ? -22.547 -44.841 0.779 1.00 33.31 255 SER A N 1
ATOM 1905 C CA . SER A 1 255 ? -22.722 -46.298 0.733 1.00 33.31 255 SER A CA 1
ATOM 1906 C C . SER A 1 255 ? -23.320 -46.813 2.037 1.00 33.31 255 SER A C 1
ATOM 1908 O O . SER A 1 255 ? -22.636 -47.315 2.925 1.00 33.31 255 SER A O 1
ATOM 1910 N N . HIS A 1 256 ? -24.643 -46.705 2.132 1.00 39.88 256 HIS A N 1
ATOM 1911 C CA . HIS A 1 256 ? -25.458 -47.572 2.971 1.00 39.88 256 HIS A CA 1
ATOM 1912 C C . HIS A 1 256 ? -25.309 -49.015 2.477 1.00 39.88 256 HIS A C 1
ATOM 1914 O O . HIS A 1 256 ? -26.143 -49.463 1.710 1.00 39.88 256 HIS A O 1
ATOM 1920 N N . LEU A 1 257 ? -24.255 -49.740 2.854 1.00 34.47 257 LEU A N 1
ATOM 1921 C CA . LEU A 1 257 ? -24.151 -51.189 2.644 1.00 34.47 257 LEU A CA 1
ATOM 1922 C C . LEU A 1 257 ? -23.050 -51.770 3.553 1.00 34.47 257 LEU A C 1
ATOM 1924 O O . LEU A 1 257 ? -21.886 -51.757 3.185 1.00 34.47 257 LEU A O 1
ATOM 1928 N N . ARG A 1 258 ? -23.488 -52.325 4.699 1.00 36.09 258 ARG A N 1
ATOM 1929 C CA . ARG A 1 258 ? -22.933 -53.487 5.443 1.00 36.09 258 ARG A CA 1
ATOM 1930 C C . ARG A 1 258 ? -21.472 -53.410 5.941 1.00 36.09 258 ARG A C 1
ATOM 1932 O O . ARG A 1 258 ? -20.557 -53.140 5.192 1.00 36.09 258 ARG A O 1
ATOM 1939 N N . GLY A 1 259 ? -21.136 -53.773 7.174 1.00 30.47 259 GLY A N 1
ATOM 1940 C CA . GLY A 1 259 ? -21.889 -54.410 8.247 1.00 30.47 259 GLY A CA 1
ATOM 1941 C C . GLY A 1 259 ? -20.949 -54.733 9.419 1.00 30.47 259 GLY A C 1
ATOM 1942 O O . GLY A 1 259 ? -19.770 -54.999 9.221 1.00 30.47 259 GLY A O 1
ATOM 1943 N N . THR A 1 260 ? -21.508 -54.647 10.626 1.00 36.81 260 THR A N 1
ATOM 1944 C CA . THR A 1 260 ? -21.194 -55.400 11.857 1.00 36.81 260 THR A CA 1
ATOM 1945 C C . THR A 1 260 ? -19.782 -55.976 12.060 1.00 36.81 260 THR A C 1
ATOM 1947 O O . THR A 1 260 ? -19.475 -57.053 11.553 1.00 36.81 260 THR A O 1
ATOM 1950 N N . ALA A 1 261 ? -19.023 -55.368 12.979 1.00 32.56 261 ALA A N 1
ATOM 1951 C CA . ALA A 1 261 ? -18.158 -56.074 13.931 1.00 32.56 261 ALA A CA 1
ATOM 1952 C C . ALA A 1 261 ? -17.953 -55.211 15.196 1.00 32.56 261 ALA A C 1
ATOM 1954 O O . ALA A 1 261 ? -17.780 -53.998 15.108 1.00 32.56 261 ALA A O 1
ATOM 1955 N N . ALA A 1 262 ? -18.063 -55.851 16.360 1.00 35.00 262 ALA A N 1
ATOM 1956 C CA . ALA A 1 262 ? -18.139 -55.279 17.708 1.00 35.00 262 ALA A CA 1
ATOM 1957 C C . ALA A 1 262 ? -16.800 -54.708 18.248 1.00 35.00 262 ALA A C 1
ATOM 1959 O O . ALA A 1 262 ? -15.741 -55.090 17.748 1.00 35.00 262 ALA A O 1
ATOM 1960 N N . PRO A 1 263 ? -16.820 -53.845 19.290 1.00 46.06 263 PRO A N 1
ATOM 1961 C CA . PRO A 1 263 ? -15.617 -53.281 19.908 1.00 46.06 263 PRO A CA 1
ATOM 1962 C C . PRO A 1 263 ? -15.141 -54.114 21.113 1.00 46.06 263 PRO A C 1
ATOM 1964 O O . PRO A 1 263 ? -15.951 -54.799 21.743 1.00 46.06 263 PRO A O 1
ATOM 1967 N N . PRO A 1 264 ? -13.861 -53.995 21.505 1.00 45.56 264 PRO A N 1
ATOM 1968 C CA . PRO A 1 264 ? -13.547 -54.078 22.936 1.00 45.56 264 PRO A CA 1
ATOM 1969 C C . PRO A 1 264 ? -12.436 -53.069 23.347 1.00 45.56 264 PRO A C 1
ATOM 1971 O O . PRO A 1 264 ? -11.925 -52.336 22.502 1.00 45.56 264 PRO A O 1
ATOM 1974 N N . PRO A 1 265 ? -12.056 -52.975 24.634 1.00 36.97 265 PRO A N 1
ATOM 1975 C CA . PRO A 1 265 ? -12.734 -52.181 25.654 1.00 36.97 265 PRO A CA 1
ATOM 1976 C C . PRO A 1 265 ? -11.815 -51.089 26.246 1.00 36.97 265 PRO A C 1
ATOM 1978 O O . PRO A 1 265 ? -10.603 -51.079 26.040 1.00 36.97 265 PRO A O 1
ATOM 1981 N N . GLN A 1 266 ? -12.405 -50.165 27.005 1.00 32.06 266 GLN A N 1
ATOM 1982 C CA . GLN A 1 266 ? -11.680 -49.154 27.778 1.00 32.06 266 GLN A CA 1
ATOM 1983 C C . GLN A 1 266 ? -11.233 -49.661 29.164 1.00 32.06 266 GLN A C 1
ATOM 1985 O O . GLN A 1 266 ? -11.966 -50.402 29.814 1.00 32.06 266 GLN A O 1
ATOM 1990 N N . GLU A 1 267 ? -10.090 -49.097 29.597 1.00 33.59 267 GLU A N 1
ATOM 1991 C CA . GLU A 1 267 ? -9.613 -48.836 30.978 1.00 33.59 267 GLU A CA 1
ATOM 1992 C C . GLU A 1 267 ? -8.996 -49.994 31.806 1.00 33.59 267 GLU A C 1
ATOM 1994 O O . GLU A 1 267 ? -9.315 -51.150 31.541 1.00 33.59 267 GLU A O 1
ATOM 1999 N N . PRO A 1 268 ? -8.087 -49.730 32.794 1.00 40.97 268 PRO A N 1
ATOM 2000 C CA . PRO A 1 268 ? -8.016 -48.520 33.632 1.00 40.97 268 PRO A CA 1
ATOM 2001 C C . PRO A 1 268 ? -6.621 -47.938 33.975 1.00 40.97 268 PRO A C 1
ATOM 2003 O O . PRO A 1 268 ? -5.555 -48.453 33.645 1.00 40.97 268 PRO A O 1
ATOM 2006 N N . ALA A 1 269 ? -6.688 -46.811 34.687 1.00 32.16 269 ALA A N 1
ATOM 2007 C CA . ALA A 1 269 ? -5.611 -46.044 35.298 1.00 32.16 269 ALA A CA 1
ATOM 2008 C C . ALA A 1 269 ? -4.781 -46.806 36.352 1.00 32.16 269 ALA A C 1
ATOM 2010 O O . ALA A 1 269 ? -5.331 -47.531 37.176 1.00 32.16 269 ALA A O 1
ATOM 2011 N N . HIS A 1 270 ? -3.483 -46.485 36.442 1.00 32.25 270 HIS A N 1
ATOM 2012 C CA . HIS A 1 270 ? -2.699 -46.640 37.671 1.00 32.25 270 HIS A CA 1
ATOM 2013 C C . HIS A 1 270 ? -1.803 -45.419 37.944 1.00 32.25 270 HIS A C 1
ATOM 2015 O O . HIS A 1 270 ? -1.035 -44.964 37.099 1.00 32.25 270 HIS A O 1
ATOM 2021 N N . ARG A 1 271 ? -1.948 -44.897 39.170 1.00 31.28 271 ARG A N 1
ATOM 2022 C CA . ARG A 1 271 ? -1.095 -43.922 39.868 1.00 31.28 271 ARG A CA 1
ATOM 2023 C C . ARG A 1 271 ? 0.100 -44.618 40.541 1.00 31.28 271 ARG A C 1
ATOM 2025 O O . ARG A 1 271 ? -0.052 -45.736 41.019 1.00 31.28 271 ARG A O 1
ATOM 2032 N N . GLY A 1 272 ? 1.181 -43.856 40.749 1.00 28.34 272 GLY A N 1
ATOM 2033 C CA . GLY A 1 272 ? 2.221 -44.065 41.779 1.00 28.34 272 GLY A CA 1
ATOM 2034 C C . GLY A 1 272 ? 3.625 -43.802 41.220 1.00 28.34 272 GLY A C 1
ATOM 2035 O O . GLY A 1 272 ? 4.076 -44.585 40.402 1.00 28.34 272 GLY A O 1
ATOM 2036 N N . GLY A 1 273 ? 4.240 -42.625 41.434 1.00 27.44 273 GLY A N 1
ATOM 2037 C CA . GLY A 1 273 ? 5.229 -42.342 42.508 1.00 27.44 273 GLY A CA 1
ATOM 2038 C C . GLY A 1 273 ? 6.654 -42.685 42.009 1.00 27.44 273 GLY A C 1
ATOM 2039 O O . GLY A 1 273 ? 6.806 -43.717 41.387 1.00 27.44 273 GLY A O 1
ATOM 2040 N N . THR A 1 274 ? 7.752 -41.927 42.126 1.00 30.86 274 THR A N 1
ATOM 2041 C CA . THR A 1 274 ? 8.254 -40.928 43.089 1.00 30.86 274 THR A CA 1
ATOM 2042 C C . THR A 1 274 ? 9.528 -40.241 42.518 1.00 30.86 274 THR A C 1
ATOM 2044 O O . THR A 1 274 ? 10.225 -40.831 41.700 1.00 30.86 274 THR A O 1
ATOM 2047 N N . ARG A 1 275 ? 9.804 -39.007 42.989 1.00 29.28 275 ARG A N 1
ATOM 2048 C CA . ARG A 1 275 ? 11.053 -38.173 43.025 1.00 29.28 275 ARG A CA 1
ATOM 2049 C C . ARG A 1 275 ? 12.400 -38.936 43.003 1.00 29.28 275 ARG A C 1
ATOM 2051 O O . ARG A 1 275 ? 12.424 -40.047 43.509 1.00 29.28 275 ARG A O 1
ATOM 2058 N N . SER A 1 276 ? 13.593 -38.429 42.640 1.00 31.66 276 SER A N 1
ATOM 2059 C CA . SER A 1 276 ? 14.235 -37.154 42.195 1.00 31.66 276 SER A CA 1
ATOM 2060 C C . SER A 1 276 ? 15.726 -37.528 41.852 1.00 31.66 276 SER A C 1
ATOM 2062 O O . SER A 1 276 ? 15.995 -38.713 41.692 1.00 31.66 276 SER A O 1
ATOM 2064 N N . PRO A 1 277 ? 16.745 -36.640 41.915 1.00 41.38 277 PRO A N 1
ATOM 2065 C CA . PRO A 1 277 ? 17.205 -35.636 40.944 1.00 41.38 277 PRO A CA 1
ATOM 2066 C C . PRO A 1 277 ? 18.650 -35.905 40.434 1.00 41.38 277 PRO A C 1
ATOM 2068 O O . PRO A 1 277 ? 19.406 -36.648 41.054 1.00 41.38 277 PRO A O 1
ATOM 2071 N N . GLY A 1 278 ? 19.100 -35.233 39.367 1.00 29.17 278 GLY A N 1
ATOM 2072 C CA . GLY A 1 278 ? 20.520 -35.283 38.992 1.00 29.17 278 GLY A CA 1
ATOM 2073 C C . GLY A 1 278 ? 20.933 -34.376 37.833 1.00 29.17 278 GLY A C 1
ATOM 2074 O O . GLY A 1 278 ? 20.690 -34.715 36.684 1.00 29.17 278 GLY A O 1
ATOM 2075 N N . GLY A 1 279 ? 21.634 -33.284 38.166 1.00 27.20 279 GLY A N 1
ATOM 2076 C CA . GLY A 1 279 ? 22.778 -32.783 37.388 1.00 27.20 279 GLY A CA 1
ATOM 2077 C C . GLY A 1 279 ? 22.534 -31.710 36.310 1.00 27.20 279 GLY A C 1
ATOM 2078 O O . GLY A 1 279 ? 21.892 -32.003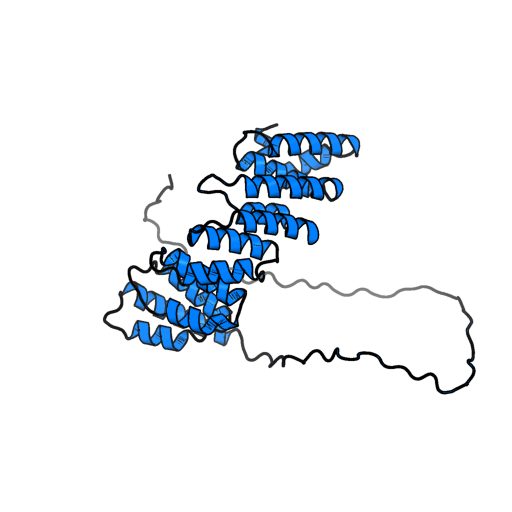 35.307 1.00 27.20 279 GLY A O 1
ATOM 2079 N N . PRO A 1 280 ? 23.110 -30.496 36.457 1.00 33.66 280 PRO A N 1
ATOM 2080 C CA . PRO A 1 280 ? 23.144 -29.457 35.425 1.00 33.66 280 PRO A CA 1
ATOM 2081 C C . PRO A 1 280 ? 24.486 -29.429 34.663 1.00 33.66 280 PRO A C 1
ATOM 2083 O O . PRO A 1 280 ? 25.536 -29.641 35.264 1.00 33.66 280 PRO A O 1
ATOM 2086 N N . HIS A 1 281 ? 24.462 -29.105 33.364 1.00 28.61 281 HIS A N 1
ATOM 2087 C CA . HIS A 1 281 ? 25.612 -28.620 32.571 1.00 28.61 281 HIS A CA 1
ATOM 2088 C C . HIS A 1 281 ? 25.149 -28.202 31.152 1.00 28.61 281 HIS A C 1
ATOM 2090 O O . HIS A 1 281 ? 24.193 -28.792 30.654 1.00 28.61 281 HIS A O 1
ATOM 2096 N N . PRO A 1 282 ? 25.862 -27.320 30.422 1.00 39.69 282 PRO A N 1
ATOM 2097 C CA . PRO A 1 282 ? 26.249 -25.947 30.752 1.00 39.69 282 PRO A CA 1
ATOM 2098 C C . PRO A 1 282 ? 25.787 -24.909 29.700 1.00 39.69 282 PRO A C 1
ATOM 2100 O O . PRO A 1 282 ? 25.191 -25.221 28.674 1.00 39.69 282 PRO A O 1
ATOM 2103 N N . ALA A 1 283 ? 26.115 -23.658 30.022 1.00 28.41 283 ALA A N 1
ATOM 2104 C CA . ALA A 1 283 ? 26.006 -22.418 29.267 1.00 28.41 283 ALA A CA 1
ATOM 2105 C C . ALA A 1 283 ? 26.358 -22.484 27.767 1.00 28.41 283 ALA A C 1
ATOM 2107 O O . ALA A 1 283 ? 27.376 -23.046 27.372 1.00 28.41 283 ALA A O 1
ATOM 2108 N N . ALA A 1 284 ? 25.550 -21.784 26.966 1.00 30.42 284 ALA A N 1
ATOM 2109 C CA . ALA A 1 284 ? 25.905 -21.304 25.636 1.00 30.42 284 ALA A CA 1
ATOM 2110 C C . ALA A 1 284 ? 26.198 -19.794 25.727 1.00 30.42 284 ALA A C 1
ATOM 2112 O O . ALA A 1 284 ? 25.329 -18.958 25.479 1.00 30.42 284 ALA A O 1
ATOM 2113 N N . GLU A 1 285 ? 27.419 -19.463 26.143 1.00 29.31 285 GLU A N 1
ATOM 2114 C CA . GLU A 1 285 ? 28.087 -18.200 25.822 1.00 29.31 285 GLU A CA 1
ATOM 2115 C C . GLU A 1 285 ? 28.965 -18.465 24.595 1.00 29.31 285 GLU A C 1
ATOM 2117 O O . GLU A 1 285 ? 29.812 -19.346 24.650 1.00 29.31 285 GLU A O 1
ATOM 2122 N N . ASP A 1 286 ? 28.691 -17.778 23.482 1.00 29.72 286 ASP A N 1
ATOM 2123 C CA . ASP A 1 286 ? 29.673 -17.282 22.500 1.00 29.72 286 ASP A CA 1
ATOM 2124 C C . ASP A 1 286 ? 28.970 -16.954 21.178 1.00 29.72 286 ASP A C 1
ATOM 2126 O O . ASP A 1 286 ? 28.760 -17.816 20.328 1.00 29.72 286 ASP A O 1
ATOM 2130 N N . GLN A 1 287 ? 28.609 -15.680 20.991 1.00 30.36 287 GLN A N 1
ATOM 2131 C CA . GLN A 1 287 ? 28.430 -15.065 19.666 1.00 30.36 287 GLN A CA 1
ATOM 2132 C C . GLN A 1 287 ? 28.419 -13.528 19.787 1.00 30.36 287 GLN A C 1
ATOM 2134 O O . GLN A 1 287 ? 27.496 -12.837 19.368 1.00 30.36 287 GLN A O 1
ATOM 2139 N N . TYR A 1 288 ? 29.475 -12.976 20.391 1.00 28.98 288 TYR A N 1
ATOM 2140 C CA . TYR A 1 288 ? 29.778 -11.539 20.381 1.00 28.98 288 TYR A CA 1
ATOM 2141 C C . TYR A 1 288 ? 31.294 -11.316 20.276 1.00 28.98 288 TYR A C 1
ATOM 2143 O O . TYR A 1 288 ? 31.930 -10.857 21.214 1.00 28.98 288 TYR A O 1
ATOM 2151 N N . ALA A 1 289 ? 31.894 -11.610 19.119 1.00 29.03 289 ALA A N 1
ATOM 2152 C CA . ALA A 1 289 ? 33.235 -11.114 18.793 1.00 29.03 289 ALA A CA 1
ATOM 2153 C C . ALA A 1 289 ? 33.537 -11.194 17.287 1.00 29.03 289 ALA A C 1
ATOM 2155 O O . ALA A 1 289 ? 34.180 -12.119 16.813 1.00 29.03 289 ALA A O 1
ATOM 2156 N N . CYS A 1 290 ? 33.127 -10.172 16.536 1.00 26.69 290 CYS A N 1
ATOM 2157 C CA . CYS A 1 290 ? 33.877 -9.693 15.371 1.00 26.69 290 CYS A CA 1
ATOM 2158 C C . CYS A 1 290 ? 33.730 -8.168 15.315 1.00 26.69 290 CYS A C 1
ATOM 2160 O O . CYS A 1 290 ? 32.890 -7.603 14.619 1.00 26.69 290 CYS A O 1
ATOM 2162 N N . ARG A 1 291 ? 34.524 -7.494 16.155 1.00 31.08 291 ARG A N 1
ATOM 2163 C CA . ARG A 1 291 ? 34.730 -6.043 16.144 1.00 31.08 291 ARG A CA 1
ATOM 2164 C C . ARG A 1 291 ? 35.896 -5.723 15.203 1.00 31.08 291 ARG A C 1
ATOM 2166 O O . ARG A 1 291 ? 36.958 -6.303 15.359 1.00 31.08 291 ARG A O 1
ATOM 2173 N N . ARG A 1 292 ? 35.696 -4.677 14.393 1.00 30.64 292 ARG A N 1
ATOM 2174 C CA . ARG A 1 292 ? 36.659 -3.613 14.030 1.00 30.64 292 ARG A CA 1
ATOM 2175 C C . ARG A 1 292 ? 37.979 -4.015 13.346 1.00 30.64 292 ARG A C 1
ATOM 2177 O O . ARG A 1 292 ? 38.900 -4.462 14.011 1.00 30.64 292 ARG A O 1
ATOM 2184 N N . HIS A 1 293 ? 38.163 -3.547 12.107 1.00 28.34 293 HIS A N 1
ATOM 2185 C CA . HIS A 1 293 ? 39.002 -2.364 11.836 1.00 28.34 293 HIS A CA 1
ATOM 2186 C C . HIS A 1 293 ? 38.864 -1.839 10.392 1.00 28.34 293 HIS A C 1
ATOM 2188 O O . HIS A 1 293 ? 38.473 -2.585 9.503 1.00 28.34 293 HIS A O 1
ATOM 2194 N N . LEU A 1 294 ? 39.271 -0.566 10.219 1.00 31.03 294 LEU A N 1
ATOM 2195 C CA . LEU A 1 294 ? 39.416 0.270 9.006 1.00 31.03 294 LEU A CA 1
ATOM 2196 C C . LEU A 1 294 ? 38.170 1.110 8.636 1.00 31.03 294 LEU A C 1
ATOM 2198 O O . LEU A 1 294 ? 37.122 0.566 8.329 1.00 31.03 294 LEU A O 1
ATOM 2202 N N . GLY A 1 295 ? 38.182 2.448 8.656 1.00 28.69 295 GLY A N 1
ATOM 2203 C CA . GLY A 1 295 ? 39.248 3.418 8.918 1.00 28.69 295 GLY A CA 1
ATOM 2204 C C . GLY A 1 295 ? 38.660 4.802 9.238 1.00 28.69 295 GLY A C 1
ATOM 2205 O O . GLY A 1 295 ? 37.530 5.115 8.865 1.00 28.69 295 GLY A O 1
ATOM 2206 N N . GLN A 1 296 ? 39.410 5.605 9.995 1.00 36.09 296 GLN A N 1
ATOM 2207 C CA . GLN A 1 296 ? 39.080 7.001 10.292 1.00 36.09 296 GLN A CA 1
ATOM 2208 C C . GLN A 1 296 ? 39.173 7.858 9.014 1.00 36.09 296 GLN A C 1
ATOM 2210 O O . GLN A 1 296 ? 40.102 7.652 8.232 1.00 36.09 296 GLN A O 1
ATOM 2215 N N . PRO A 1 297 ? 38.272 8.832 8.797 1.00 37.06 297 PRO A N 1
ATOM 2216 C CA . PRO A 1 297 ? 38.442 9.816 7.735 1.00 37.06 297 PRO A CA 1
ATOM 2217 C C . PRO A 1 297 ? 39.537 10.836 8.110 1.00 37.06 297 PRO A C 1
ATOM 2219 O O . PRO A 1 297 ? 39.681 11.168 9.291 1.00 37.06 297 PRO A O 1
ATOM 2222 N N . PRO A 1 298 ? 40.311 11.343 7.133 1.00 35.62 298 PRO A N 1
ATOM 2223 C CA . PRO A 1 298 ? 41.380 12.302 7.382 1.00 35.62 298 PRO A CA 1
ATOM 2224 C C . PRO A 1 298 ? 40.836 13.635 7.909 1.00 35.62 298 PRO A C 1
ATOM 2226 O O . PRO A 1 298 ? 39.768 14.108 7.513 1.00 35.62 298 PRO A O 1
ATOM 2229 N N . ALA A 1 299 ? 41.604 14.246 8.809 1.00 34.69 299 ALA A N 1
ATOM 2230 C CA . ALA A 1 299 ? 41.351 15.581 9.327 1.00 34.69 299 ALA A CA 1
ATOM 2231 C C . ALA A 1 299 ? 41.413 16.614 8.188 1.00 34.69 299 ALA A C 1
ATOM 2233 O O . ALA A 1 299 ? 42.427 16.711 7.501 1.00 34.69 299 ALA A O 1
ATOM 2234 N N . GLY A 1 300 ? 40.339 17.392 8.010 1.00 41.72 300 GLY A N 1
ATOM 2235 C CA . GLY A 1 300 ? 40.331 18.558 7.117 1.00 41.72 300 GLY A CA 1
ATOM 2236 C C . GLY A 1 300 ? 39.302 18.555 5.983 1.00 41.72 300 GLY A C 1
ATOM 2237 O O . GLY A 1 300 ? 39.636 18.947 4.870 1.00 41.72 300 GLY A O 1
ATOM 2238 N N . SER A 1 301 ? 38.042 18.166 6.211 1.00 31.28 301 SER A N 1
ATOM 2239 C CA . SER A 1 301 ? 36.963 18.443 5.243 1.00 31.28 301 SER A CA 1
ATOM 2240 C C . SER A 1 301 ? 35.627 18.788 5.922 1.00 31.28 301 SER A C 1
ATOM 2242 O O . SER A 1 301 ? 35.362 18.302 7.023 1.00 31.28 301 SER A O 1
ATOM 2244 N N . PRO A 1 302 ? 34.823 19.684 5.318 1.00 32.84 302 PRO A N 1
ATOM 2245 C CA . PRO A 1 302 ? 33.896 20.551 6.042 1.00 32.84 302 PRO A CA 1
ATOM 2246 C C . PRO A 1 302 ? 32.549 19.895 6.376 1.00 32.84 302 PRO A C 1
ATOM 2248 O O . PRO A 1 302 ? 31.966 19.158 5.582 1.00 32.84 302 PRO A O 1
ATOM 2251 N N . GLN A 1 303 ? 32.044 20.219 7.569 1.00 32.03 303 GLN A N 1
ATOM 2252 C CA . GLN A 1 303 ? 30.718 19.854 8.066 1.00 32.03 303 GLN A CA 1
ATOM 2253 C C . GLN A 1 303 ? 29.626 20.595 7.283 1.00 32.03 303 GLN A C 1
ATOM 2255 O O . GLN A 1 303 ? 29.426 21.793 7.477 1.00 32.03 303 GLN A O 1
ATOM 2260 N N . TRP A 1 304 ? 28.862 19.878 6.461 1.00 30.44 304 TRP A N 1
ATOM 2261 C CA . TRP A 1 304 ? 27.575 20.377 5.981 1.00 30.44 304 TRP A CA 1
ATOM 2262 C C . TRP A 1 304 ? 26.529 20.172 7.079 1.00 30.44 304 TRP A C 1
ATOM 2264 O O . TRP A 1 304 ? 26.111 19.050 7.366 1.00 30.44 304 TRP A O 1
ATOM 2274 N N . ARG A 1 305 ? 26.156 21.277 7.734 1.00 28.52 305 ARG A N 1
ATOM 2275 C CA . ARG A 1 305 ? 24.998 21.360 8.629 1.00 28.52 305 ARG A CA 1
ATOM 2276 C C . ARG A 1 305 ? 23.725 21.305 7.785 1.00 28.52 305 ARG A C 1
ATOM 2278 O O . ARG A 1 305 ? 23.592 22.063 6.831 1.00 28.52 305 ARG A O 1
ATOM 2285 N N . LEU A 1 306 ? 22.811 20.418 8.160 1.00 30.00 306 LEU A N 1
ATOM 2286 C CA . LEU A 1 306 ? 21.433 20.411 7.681 1.00 30.00 306 LEU A CA 1
ATOM 2287 C C . LEU A 1 306 ? 20.663 21.544 8.380 1.00 30.00 306 LEU A C 1
ATOM 2289 O O . LEU A 1 306 ? 20.575 21.547 9.610 1.00 30.00 306 LEU A O 1
ATOM 2293 N N . CYS A 1 307 ? 20.133 22.469 7.582 1.00 35.22 307 CYS A N 1
ATOM 2294 C CA . CYS A 1 307 ? 18.869 23.162 7.826 1.00 35.22 307 CYS A CA 1
ATOM 2295 C C . CYS A 1 307 ? 17.874 22.628 6.793 1.00 35.22 307 CYS A C 1
ATOM 2297 O O . CYS A 1 307 ? 18.314 22.426 5.636 1.00 35.22 307 CYS A O 1
#